Protein AF-A0A258A6Q6-F1 (afdb_monomer)

Solvent-accessible surface area (backbone atoms only — not comparable to full-atom values): 11319 Å² total; per-residue (Å²): 136,59,65,41,54,78,59,61,61,69,59,86,83,67,76,53,90,90,49,97,60,50,58,84,43,64,41,76,91,47,47,61,35,56,61,70,75,53,95,36,61,61,7,26,41,87,73,10,24,36,41,50,38,39,50,55,54,51,46,53,46,54,51,40,40,50,50,54,17,48,54,50,11,46,54,52,5,44,55,50,7,47,55,38,30,72,32,82,49,89,70,12,53,57,51,49,51,51,51,52,57,57,66,68,45,61,64,67,57,57,52,52,60,53,51,75,76,46,73,95,44,75,54,46,52,26,52,50,50,18,73,61,48,15,57,59,43,12,54,52,42,18,53,49,47,44,51,52,65,70,38,69,66,46,61,57,37,58,76,67,74,56,66,72,69,62,55,54,66,70,59,48,65,74,54,67,66,55,64,68,63,64,74,76,70,83,82,81,82,82,87,92,78,89,81,91,135

Nearest PDB structures (foldseek):
  8j5q-assembly1_C  TM=8.145E-01  e=2.250E-08  Mycobacterium tuberculosis H37Rv
  8xfc-assembly1_C  TM=7.470E-01  e=8.002E-07  Mycobacterium tuberculosis H37Rv
  3puy-assembly1_F  TM=5.550E-01  e=1.410E-01  Escherichia coli K-12
  7p1i-assembly1_B  TM=3.072E-01  e=8.041E+00  Bison bison

Mean predicted aligned error: 14.66 Å

Secondary structure (DSSP, 8-state):
--HHHHTT---SS---TT-SS-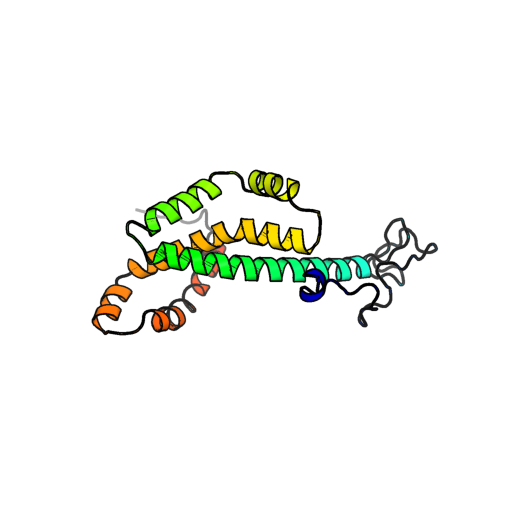TT-B-GGGTTPPTTSSSSTT-B-TT-BBHHHHHHHHHHHHHHHHHHHHHHHHHHHHHHHHHHHH--STTHHHHHHHHHHHHHS-HHHHHHHHHTTS---HHHHHHHHHHHHHHHHHHHHHHHHHHHHHSHHHHHHHHTT--HHHHHHHHSTTTTTTTTTTTSSSS----------

Foldseek 3Di:
DDVCVVLVVPPDDDPPPPDPDAQPDFDPPQAQPPACPDPQNRGAHNRRGRPVNNCVSVVSLVVSLVVLLVVLLLVLLLVLLVVLLPDPDPVNVVSLVVLVVLVVPDLVVVLVVQPVVDDDDSVSVSVSSSVSNSSVSSPVSSVVSNVVVPPCVVVVVVVVVDDPVVCCVPPPVVVVVVVVVVVVPPPDDPDDDDDDD

Structure (mmCIF, N/CA/C/O backbone):
data_AF-A0A258A6Q6-F1
#
_entry.id   AF-A0A258A6Q6-F1
#
loop_
_atom_site.group_PDB
_atom_site.id
_atom_site.type_symbol
_atom_site.label_atom_id
_atom_site.label_alt_id
_atom_site.label_comp_id
_atom_site.label_asym_id
_atom_site.label_entity_id
_atom_site.label_seq_id
_atom_site.pdbx_PDB_ins_code
_atom_site.Cartn_x
_atom_site.Cartn_y
_atom_site.Cartn_z
_atom_site.occupancy
_atom_site.B_iso_or_equiv
_atom_site.auth_seq_id
_atom_site.auth_comp_id
_atom_site.auth_asym_id
_atom_site.auth_atom_id
_atom_site.pdbx_PDB_model_num
ATOM 1 N N . MET A 1 1 ? -7.336 -17.669 -13.372 1.00 43.84 1 MET A N 1
ATOM 2 C CA . MET A 1 1 ? -7.399 -16.219 -13.652 1.00 43.84 1 MET A CA 1
ATOM 3 C C . MET A 1 1 ? -6.458 -15.542 -12.676 1.00 43.84 1 MET A C 1
ATOM 5 O O . MET A 1 1 ? -6.748 -15.509 -11.486 1.00 43.84 1 MET A O 1
ATOM 9 N N . HIS A 1 2 ? -5.254 -15.197 -13.131 1.00 49.09 2 HIS A N 1
ATOM 10 C CA . HIS A 1 2 ? -4.168 -14.790 -12.237 1.00 49.09 2 HIS A CA 1
ATOM 11 C C . HIS A 1 2 ? -4.414 -13.360 -11.738 1.00 49.09 2 HIS A C 1
ATOM 13 O O . HIS A 1 2 ? -4.743 -12.483 -12.529 1.00 49.09 2 HIS A O 1
ATOM 19 N N . LEU A 1 3 ? -4.200 -13.095 -10.445 1.00 48.88 3 LEU A N 1
ATOM 20 C CA . LEU A 1 3 ? -4.304 -11.756 -9.839 1.00 48.88 3 LEU A CA 1
ATOM 21 C C . LEU A 1 3 ? -3.520 -10.671 -10.619 1.00 48.88 3 LEU A C 1
ATOM 23 O O . LEU A 1 3 ? -3.881 -9.500 -10.587 1.00 48.88 3 LEU A O 1
ATOM 27 N N . SER A 1 4 ? -2.475 -11.056 -11.362 1.00 53.84 4 SER A N 1
ATOM 28 C CA . SER A 1 4 ? -1.713 -10.174 -12.257 1.00 53.84 4 SER A CA 1
ATOM 29 C C . SER A 1 4 ? -2.508 -9.649 -13.463 1.00 53.84 4 SER A C 1
ATOM 31 O O . SER A 1 4 ? -2.196 -8.570 -13.965 1.00 53.84 4 SER A O 1
ATOM 33 N N . GLU A 1 5 ? -3.538 -10.364 -13.923 1.00 54.31 5 GLU A N 1
ATOM 34 C CA . GLU A 1 5 ? -4.476 -9.888 -14.950 1.00 54.31 5 GLU A CA 1
ATOM 35 C C . GLU A 1 5 ? -5.454 -8.859 -14.371 1.00 54.31 5 GLU A C 1
ATOM 37 O O . GLU A 1 5 ? -5.718 -7.847 -15.014 1.00 54.31 5 GLU A O 1
ATOM 42 N N . ILE A 1 6 ? -5.918 -9.064 -13.130 1.00 52.81 6 ILE A N 1
ATOM 43 C CA . ILE A 1 6 ? -6.842 -8.154 -12.425 1.00 52.81 6 ILE A CA 1
ATOM 44 C C . ILE A 1 6 ? -6.168 -6.809 -12.113 1.00 52.81 6 ILE A C 1
ATOM 46 O O . ILE A 1 6 ? -6.786 -5.761 -12.265 1.00 52.81 6 ILE A O 1
ATOM 50 N N . ILE A 1 7 ? -4.879 -6.818 -11.752 1.00 55.16 7 ILE A N 1
ATOM 51 C CA . ILE A 1 7 ? -4.093 -5.590 -11.510 1.00 55.16 7 ILE A CA 1
ATOM 52 C C . ILE A 1 7 ? -3.731 -4.889 -12.847 1.00 55.16 7 ILE A C 1
ATOM 54 O O . ILE A 1 7 ? -3.122 -3.824 -12.862 1.00 55.16 7 ILE A O 1
ATOM 58 N N . GLY A 1 8 ? -4.096 -5.453 -14.008 1.00 54.06 8 GLY A N 1
ATOM 59 C CA . GLY A 1 8 ? -3.769 -4.882 -15.322 1.00 54.06 8 GLY A CA 1
ATOM 60 C C . GLY A 1 8 ? -2.280 -4.980 -15.689 1.00 54.06 8 GLY A C 1
ATOM 61 O O . GLY A 1 8 ? -1.826 -4.359 -16.651 1.00 54.06 8 GLY A O 1
ATOM 62 N N . VAL A 1 9 ? -1.511 -5.780 -14.942 1.00 55.59 9 VAL A N 1
ATOM 63 C CA . VAL A 1 9 ? -0.065 -5.998 -15.132 1.00 55.59 9 VAL A CA 1
ATOM 64 C C . VAL A 1 9 ? 0.199 -6.941 -16.313 1.00 55.59 9 VAL A C 1
ATOM 66 O O . VAL A 1 9 ? 1.270 -6.913 -16.919 1.00 55.59 9 VAL A O 1
ATOM 69 N N . GLY A 1 10 ? -0.808 -7.719 -16.717 1.00 50.06 10 GLY A N 1
ATOM 70 C CA . GLY A 1 10 ? -0.816 -8.563 -17.912 1.00 50.06 10 GLY A CA 1
ATOM 71 C C . GLY A 1 10 ? -0.909 -7.792 -19.236 1.00 50.06 10 GLY A C 1
ATOM 72 O O . GLY A 1 10 ? -1.761 -8.088 -20.062 1.00 50.06 10 GLY A O 1
ATOM 73 N N . CYS A 1 11 ? -0.044 -6.809 -19.482 1.00 48.97 11 CYS A N 1
ATOM 74 C CA . CYS A 1 11 ? 0.123 -6.209 -20.811 1.00 48.97 11 CYS A CA 1
ATOM 75 C C . CYS A 1 11 ? 1.518 -6.519 -21.352 1.00 48.97 11 CYS A C 1
ATOM 77 O O . CYS A 1 11 ? 2.357 -5.638 -21.534 1.00 48.97 11 CYS A O 1
ATOM 79 N N . ARG A 1 12 ? 1.755 -7.803 -21.629 1.00 49.75 12 ARG A N 1
ATOM 80 C CA . ARG A 1 12 ? 2.911 -8.267 -22.398 1.00 49.75 12 ARG A CA 1
ATOM 81 C C . ARG A 1 12 ? 2.780 -7.705 -23.825 1.00 49.75 12 ARG A C 1
ATOM 83 O O . ARG A 1 12 ? 1.928 -8.143 -24.588 1.00 49.75 12 ARG A O 1
ATOM 90 N N . GLY A 1 13 ? 3.567 -6.683 -24.162 1.00 52.25 13 GLY A N 1
ATOM 91 C CA . GLY A 1 13 ? 3.796 -6.251 -25.550 1.00 52.25 13 GLY A CA 1
ATOM 92 C C . GLY A 1 13 ? 2.772 -5.313 -26.206 1.00 52.25 13 GLY A C 1
ATOM 93 O O . GLY A 1 13 ? 2.913 -5.015 -27.391 1.00 52.25 13 GLY A O 1
ATOM 94 N N . ARG A 1 14 ? 1.759 -4.797 -25.497 1.00 50.88 14 ARG A N 1
ATOM 95 C CA . ARG A 1 14 ? 0.815 -3.851 -26.118 1.00 50.88 14 ARG A CA 1
ATOM 96 C C . ARG A 1 14 ? 1.455 -2.459 -26.164 1.00 50.88 14 ARG A C 1
ATOM 98 O O . ARG A 1 14 ? 1.540 -1.810 -25.124 1.00 50.88 14 ARG A O 1
ATOM 105 N N . ARG A 1 15 ? 1.915 -2.029 -27.353 1.00 50.59 15 ARG A N 1
ATOM 106 C CA . ARG A 1 15 ? 2.403 -0.661 -27.627 1.00 50.59 15 ARG A CA 1
ATOM 107 C C . ARG A 1 15 ? 1.484 0.342 -26.931 1.00 50.59 15 ARG A C 1
ATOM 109 O O . ARG A 1 15 ? 0.324 0.495 -27.319 1.00 50.59 15 ARG A O 1
ATOM 116 N N . THR A 1 16 ? 1.973 0.998 -25.886 1.00 57.75 16 THR A N 1
ATOM 117 C CA . THR A 1 16 ? 1.276 2.133 -25.291 1.00 57.75 16 THR A CA 1
ATOM 118 C C . THR A 1 16 ? 1.235 3.195 -26.377 1.00 57.75 16 THR A C 1
ATOM 120 O O . THR A 1 16 ? 2.281 3.657 -26.810 1.00 57.75 16 THR A O 1
ATOM 123 N N . ARG A 1 17 ? 0.042 3.556 -26.859 1.00 58.78 17 ARG A N 1
ATOM 124 C CA . ARG A 1 17 ? -0.139 4.471 -28.005 1.00 58.78 17 ARG A CA 1
ATOM 125 C C . ARG A 1 17 ? 0.519 5.850 -27.802 1.00 58.78 17 ARG A C 1
ATOM 127 O O . ARG A 1 17 ? 0.676 6.582 -28.766 1.00 58.78 17 ARG A O 1
ATOM 134 N N . LEU A 1 18 ? 0.893 6.172 -26.559 1.00 65.25 18 LEU A N 1
ATOM 135 C CA . LEU A 1 18 ? 1.632 7.372 -26.162 1.00 65.25 18 LEU A CA 1
ATOM 136 C C . LEU A 1 18 ? 3.146 7.314 -26.422 1.00 65.25 18 LEU A C 1
ATOM 138 O O . LEU A 1 18 ? 3.781 8.362 -26.406 1.00 65.25 18 LEU A O 1
ATOM 142 N N . LEU A 1 19 ? 3.738 6.133 -26.616 1.00 66.75 19 LEU A N 1
ATOM 143 C CA . LEU A 1 19 ? 5.186 5.973 -26.733 1.00 66.75 19 LEU A CA 1
ATOM 144 C C . LEU A 1 19 ? 5.594 5.543 -28.149 1.00 66.75 19 LEU A C 1
ATOM 146 O O . LEU A 1 19 ? 5.028 4.577 -28.670 1.00 66.75 19 LEU A O 1
ATOM 150 N N . PRO A 1 20 ? 6.600 6.202 -28.756 1.00 67.81 20 PRO A N 1
ATOM 151 C CA . PRO A 1 20 ? 7.136 5.797 -30.054 1.00 67.81 20 PRO A CA 1
ATOM 152 C C . PRO A 1 20 ? 7.904 4.464 -29.988 1.00 67.81 20 PRO A C 1
ATOM 154 O O . PRO A 1 20 ? 7.874 3.700 -30.953 1.00 67.81 20 PRO A O 1
ATOM 157 N N . TYR A 1 21 ? 8.525 4.145 -28.845 1.00 73.38 21 TYR A N 1
ATOM 158 C CA . TYR A 1 21 ? 9.344 2.944 -28.640 1.00 73.38 21 TYR A CA 1
ATOM 159 C C . TYR A 1 21 ? 8.753 2.011 -27.571 1.00 73.38 21 TYR A C 1
ATOM 161 O O . TYR A 1 21 ? 8.102 2.449 -26.623 1.00 73.38 21 TYR A O 1
ATOM 169 N N . SER A 1 22 ? 8.967 0.699 -27.718 1.00 72.44 22 SER A N 1
ATOM 170 C CA . SER A 1 22 ? 8.611 -0.294 -26.692 1.00 72.44 22 SER A CA 1
ATOM 171 C C . SER A 1 22 ? 9.741 -0.480 -25.675 1.00 72.44 22 SER A C 1
ATOM 173 O O . SER A 1 22 ? 10.902 -0.403 -26.054 1.00 72.44 22 SER A O 1
ATOM 175 N N . ASP A 1 23 ? 9.417 -0.834 -24.425 1.00 71.31 23 ASP A N 1
ATOM 176 C CA . ASP A 1 23 ? 10.391 -1.105 -23.338 1.00 71.31 23 ASP A CA 1
ATOM 177 C C . ASP A 1 23 ? 11.480 -2.138 -23.710 1.00 71.31 23 ASP A C 1
ATOM 179 O O . ASP A 1 23 ? 12.608 -2.072 -23.226 1.00 71.31 23 ASP A O 1
ATOM 183 N N . THR A 1 24 ? 11.167 -3.072 -24.611 1.00 78.06 24 THR A N 1
ATOM 184 C CA . THR A 1 24 ? 12.100 -4.105 -25.086 1.00 78.06 24 THR A CA 1
ATOM 185 C C . THR A 1 24 ? 12.787 -3.762 -26.407 1.00 78.06 24 THR A C 1
ATOM 187 O O . THR A 1 24 ? 13.539 -4.588 -26.920 1.00 78.06 24 THR A O 1
ATOM 190 N N . PHE A 1 25 ? 12.507 -2.597 -27.000 1.00 79.00 25 PHE A N 1
ATOM 191 C CA . PHE A 1 25 ? 13.175 -2.181 -28.231 1.00 79.00 25 PHE A CA 1
ATOM 192 C C . PHE A 1 25 ? 14.621 -1.804 -27.915 1.00 79.00 25 PHE A C 1
ATOM 194 O O . PHE A 1 25 ? 14.875 -1.032 -26.991 1.00 79.00 25 PHE A O 1
ATOM 201 N N . ILE A 1 26 ? 15.550 -2.382 -28.670 1.00 83.06 26 ILE A N 1
ATOM 202 C CA . ILE A 1 26 ? 16.987 -2.173 -28.522 1.00 83.06 26 ILE A CA 1
ATOM 203 C C . ILE A 1 26 ? 17.487 -1.494 -29.794 1.00 83.06 26 ILE A C 1
ATOM 205 O O . ILE A 1 26 ? 17.425 -2.092 -30.869 1.00 83.06 26 ILE A O 1
ATOM 209 N N . ASP A 1 27 ? 18.002 -0.274 -29.661 1.00 81.00 27 ASP A N 1
ATOM 210 C CA . ASP A 1 27 ? 18.732 0.419 -30.717 1.00 81.00 27 ASP A CA 1
ATOM 211 C C . ASP A 1 27 ? 20.235 0.402 -30.413 1.00 81.00 27 ASP A C 1
ATOM 213 O O . ASP A 1 27 ? 20.754 1.164 -29.597 1.00 81.00 27 ASP A O 1
ATOM 217 N N . ILE A 1 28 ? 20.953 -0.497 -31.087 1.00 82.06 28 ILE A N 1
ATOM 218 C CA . ILE A 1 28 ? 22.398 -0.695 -30.901 1.00 82.06 28 ILE A CA 1
ATOM 219 C C . ILE A 1 28 ? 23.187 0.541 -31.360 1.00 82.06 28 ILE A C 1
ATOM 221 O O . ILE A 1 28 ? 24.281 0.800 -30.863 1.00 82.06 28 ILE A O 1
ATOM 225 N N . ARG A 1 29 ? 22.644 1.330 -32.298 1.00 82.06 29 ARG A N 1
ATOM 226 C CA . ARG A 1 29 ? 23.347 2.491 -32.864 1.00 82.06 29 ARG A CA 1
ATOM 227 C C . ARG A 1 29 ? 23.366 3.690 -31.925 1.00 82.06 29 ARG A C 1
ATOM 229 O O . ARG A 1 29 ? 24.174 4.588 -32.130 1.00 82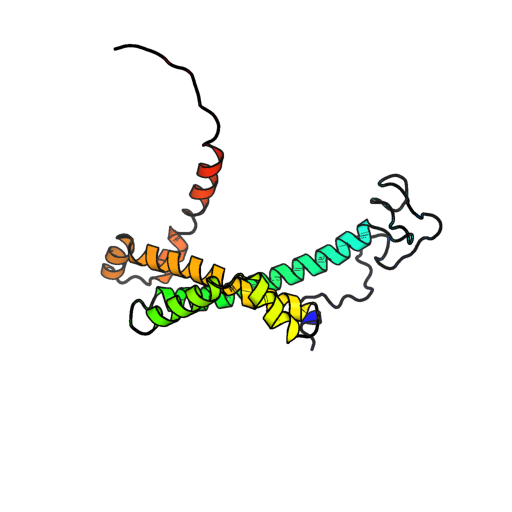.06 29 ARG A O 1
ATOM 236 N N . GLN A 1 30 ? 22.487 3.710 -30.926 1.00 78.00 30 GLN A N 1
ATOM 237 C CA . GLN A 1 30 ? 22.310 4.840 -30.015 1.00 78.00 30 GLN A CA 1
ATOM 238 C C . GLN A 1 30 ? 22.613 4.482 -28.562 1.00 78.00 30 GLN A C 1
ATOM 240 O O . GLN A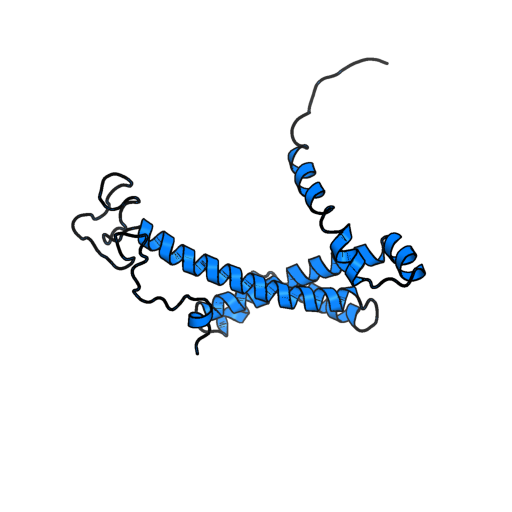 1 30 ? 22.043 5.062 -27.651 1.00 78.00 30 GLN A O 1
ATOM 245 N N . HIS A 1 31 ? 23.525 3.542 -28.332 1.00 82.62 31 HIS A N 1
ATOM 246 C CA . HIS A 1 31 ? 24.030 3.215 -27.001 1.00 82.62 31 HIS A CA 1
ATOM 247 C C . HIS A 1 31 ? 24.602 4.453 -26.278 1.00 82.62 31 HIS A C 1
ATOM 249 O O . HIS A 1 31 ? 25.340 5.238 -26.870 1.00 82.62 31 HIS A O 1
ATOM 255 N N . PHE A 1 32 ? 24.260 4.608 -24.992 1.00 82.56 32 PHE A N 1
ATOM 256 C CA . PHE A 1 32 ? 24.592 5.781 -24.165 1.00 82.56 32 PHE A CA 1
ATOM 257 C C . PHE A 1 32 ? 24.184 7.134 -24.772 1.00 82.56 32 PHE A C 1
ATOM 259 O O . PHE A 1 32 ? 24.863 8.142 -24.568 1.00 82.56 32 PHE A O 1
ATOM 266 N N . ALA A 1 33 ? 23.057 7.192 -25.486 1.00 83.19 33 ALA A N 1
ATOM 267 C CA . ALA A 1 33 ? 22.527 8.470 -25.940 1.00 83.19 33 ALA A CA 1
ATOM 268 C C . ALA A 1 33 ? 22.201 9.382 -24.735 1.00 83.19 33 ALA A C 1
ATOM 270 O O . ALA A 1 33 ? 21.464 8.953 -23.835 1.00 83.19 33 ALA A O 1
ATOM 271 N N . PRO A 1 34 ? 22.717 10.628 -24.701 1.00 83.31 34 PRO A N 1
ATOM 272 C CA . PRO A 1 34 ? 22.383 11.583 -23.655 1.00 83.31 34 PRO A CA 1
ATOM 273 C C . PRO A 1 34 ? 20.916 12.033 -23.771 1.00 83.31 34 PRO A C 1
ATOM 275 O O . PRO A 1 34 ? 20.328 11.976 -24.858 1.00 83.31 34 PRO A O 1
ATOM 278 N N . PRO A 1 35 ? 20.303 12.491 -22.665 1.00 85.00 35 PRO A N 1
ATOM 279 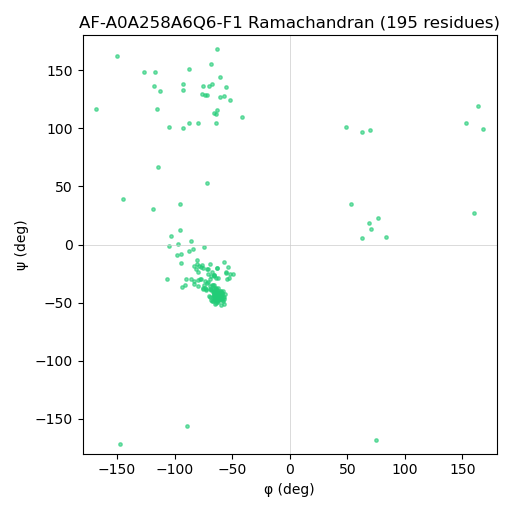C CA . PRO A 1 35 ? 18.921 12.955 -22.680 1.00 85.00 35 PRO A CA 1
ATOM 280 C C . PRO A 1 35 ? 18.757 14.149 -23.635 1.00 85.00 35 PRO A C 1
ATOM 282 O O . PRO A 1 35 ? 19.647 14.988 -23.755 1.00 85.00 35 PRO A O 1
ATOM 285 N N . PHE A 1 36 ? 17.606 14.220 -24.307 1.00 81.69 36 PHE A N 1
ATOM 286 C CA . PHE A 1 36 ? 17.203 15.282 -25.245 1.00 81.69 36 PHE A CA 1
ATOM 287 C C . PHE A 1 36 ? 18.048 15.460 -26.521 1.00 81.69 36 PHE A C 1
ATOM 289 O O . PHE A 1 36 ? 17.785 16.383 -27.288 1.00 81.69 36 PHE A O 1
ATOM 296 N N . ALA A 1 37 ? 19.022 14.588 -26.793 1.00 74.88 37 ALA A N 1
ATOM 297 C CA . ALA A 1 37 ? 19.904 14.716 -27.960 1.00 74.88 37 ALA A CA 1
ATOM 298 C C . ALA A 1 37 ? 19.490 13.859 -29.172 1.00 74.88 37 ALA A C 1
ATOM 300 O O . ALA A 1 37 ? 20.063 14.001 -30.251 1.00 74.88 37 ALA A O 1
ATOM 301 N N . GLY A 1 38 ? 18.517 12.958 -29.013 1.00 76.94 38 GLY A N 1
ATOM 302 C CA . GLY A 1 38 ? 18.147 11.977 -30.033 1.00 76.94 38 GLY A CA 1
ATOM 303 C C . GLY A 1 38 ? 16.658 11.619 -30.034 1.00 76.94 38 GLY A C 1
ATOM 304 O O . GLY A 1 38 ? 15.867 12.239 -29.322 1.00 76.94 38 GLY A O 1
ATOM 305 N N . PRO A 1 39 ? 16.252 10.604 -30.818 1.00 79.12 39 PRO A N 1
ATOM 306 C CA . PRO A 1 39 ? 14.870 10.121 -30.850 1.00 79.12 39 PRO A CA 1
ATOM 307 C C . PRO A 1 39 ? 14.396 9.539 -29.506 1.00 79.12 39 PRO A C 1
ATOM 309 O O . PRO A 1 39 ? 13.193 9.467 -29.250 1.00 79.12 39 PRO A O 1
ATOM 312 N N . HIS A 1 40 ? 15.333 9.158 -28.635 1.00 82.75 40 HIS A N 1
ATOM 313 C CA . HIS A 1 40 ? 15.086 8.758 -27.254 1.00 82.75 40 HIS A CA 1
ATOM 314 C C . HIS A 1 40 ? 15.102 9.984 -26.330 1.00 82.75 40 HIS A C 1
ATOM 316 O O . HIS A 1 40 ? 16.164 10.508 -25.998 1.00 82.75 40 HIS A O 1
ATOM 322 N N . ILE A 1 41 ? 13.922 10.440 -25.890 1.00 82.44 41 ILE A N 1
ATOM 323 C CA . ILE A 1 41 ? 13.755 11.693 -25.122 1.00 82.44 41 ILE A CA 1
ATOM 324 C C . ILE A 1 41 ? 14.596 11.695 -23.837 1.00 82.44 41 ILE A C 1
ATOM 326 O O . ILE A 1 41 ? 15.293 12.666 -23.555 1.00 82.44 41 ILE A O 1
ATOM 330 N N . LEU A 1 42 ? 14.550 10.604 -23.066 1.00 84.44 42 LEU A N 1
ATOM 331 C CA . LEU A 1 42 ? 15.330 10.449 -21.830 1.00 84.44 42 LEU A CA 1
ATOM 332 C C . LEU A 1 42 ? 16.653 9.697 -22.044 1.00 84.44 42 LEU A C 1
ATOM 334 O O . LEU A 1 42 ? 17.291 9.305 -21.071 1.00 84.44 42 LEU A O 1
ATOM 338 N N . GLY A 1 43 ? 17.068 9.503 -23.297 1.00 86.44 43 GLY A N 1
ATOM 339 C CA . GLY A 1 43 ? 18.256 8.729 -23.638 1.00 86.44 43 GLY A CA 1
ATOM 340 C C . GLY A 1 43 ? 18.062 7.217 -23.507 1.00 86.44 43 GLY A C 1
ATOM 341 O O . GLY A 1 43 ? 16.944 6.705 -23.364 1.00 86.44 43 GLY A O 1
ATOM 342 N N . THR A 1 44 ? 19.178 6.493 -23.569 1.00 88.06 44 THR A N 1
ATOM 343 C CA . THR A 1 44 ? 19.195 5.024 -23.607 1.00 88.06 44 THR A CA 1
ATOM 344 C C . THR A 1 44 ? 20.081 4.404 -22.531 1.00 88.06 44 THR A C 1
ATOM 346 O O . THR A 1 44 ? 21.144 4.929 -22.211 1.00 88.06 44 THR A O 1
ATOM 349 N N . ASP A 1 45 ? 19.688 3.222 -22.060 1.00 86.44 45 ASP A N 1
ATOM 350 C CA . ASP A 1 45 ? 20.486 2.330 -21.199 1.00 86.44 45 ASP A CA 1
ATOM 351 C C . ASP A 1 45 ? 21.773 1.841 -21.928 1.00 86.44 45 ASP A C 1
ATOM 353 O O . ASP A 1 45 ? 21.835 1.948 -23.158 1.00 86.44 45 ASP A O 1
ATOM 357 N N . PRO A 1 46 ? 22.775 1.214 -21.264 1.00 84.19 46 PRO A N 1
ATOM 358 C CA . PRO A 1 46 ? 23.975 0.674 -21.924 1.00 84.19 46 PRO A CA 1
ATOM 359 C C . PRO A 1 46 ? 23.670 -0.323 -23.049 1.00 84.19 46 PRO A C 1
ATOM 361 O O . PRO A 1 46 ? 24.467 -0.507 -23.964 1.00 84.19 46 PRO A O 1
ATOM 364 N N . LEU A 1 47 ? 22.502 -0.962 -22.978 1.00 83.69 47 LEU A N 1
ATOM 365 C CA . LEU A 1 47 ? 21.984 -1.902 -23.967 1.00 83.69 47 LEU A CA 1
ATOM 366 C C . LEU A 1 47 ? 21.229 -1.224 -25.125 1.00 83.69 47 LEU A C 1
ATOM 368 O O . LEU A 1 47 ? 20.673 -1.936 -25.949 1.00 83.69 47 LEU A O 1
ATOM 372 N N . GLY A 1 48 ? 21.151 0.111 -25.186 1.00 82.50 48 GLY A N 1
ATOM 373 C CA . GLY A 1 48 ? 20.436 0.838 -26.246 1.00 82.50 48 GLY A CA 1
ATOM 374 C C . GLY A 1 48 ? 18.908 0.829 -26.099 1.00 82.50 48 GLY A C 1
ATOM 375 O O . GLY A 1 48 ? 18.187 0.955 -27.083 1.00 82.50 48 GLY A O 1
ATOM 376 N N . ARG A 1 49 ? 18.387 0.621 -24.883 1.00 86.50 49 ARG A N 1
ATOM 377 C CA . ARG A 1 49 ? 16.936 0.599 -24.603 1.00 86.50 49 ARG A CA 1
ATOM 378 C C . ARG A 1 49 ? 16.440 1.977 -24.185 1.00 86.50 49 ARG A C 1
ATOM 380 O O . ARG A 1 49 ? 17.085 2.611 -23.354 1.00 86.50 49 ARG A O 1
ATOM 387 N N . ASP A 1 50 ? 15.278 2.386 -24.693 1.00 87.69 50 ASP A N 1
ATOM 388 C CA . ASP A 1 50 ? 14.657 3.687 -24.399 1.00 87.69 50 ASP A CA 1
ATOM 389 C C . ASP A 1 50 ? 14.274 3.827 -22.919 1.00 87.69 50 ASP A C 1
ATOM 391 O O . ASP A 1 50 ? 13.353 3.155 -22.450 1.00 87.69 50 ASP A O 1
ATOM 395 N N . ILE A 1 51 ? 14.942 4.720 -22.181 1.00 88.00 51 ILE A N 1
ATOM 396 C CA . ILE A 1 51 ? 14.735 4.891 -20.731 1.00 88.00 51 ILE A CA 1
ATOM 397 C C . ILE A 1 51 ? 13.311 5.378 -20.425 1.00 88.00 51 ILE A C 1
ATOM 399 O O . ILE A 1 51 ? 12.697 4.921 -19.458 1.00 88.00 51 ILE A O 1
ATOM 403 N N . LEU A 1 52 ? 12.756 6.260 -21.265 1.00 86.88 52 LEU A N 1
ATOM 404 C CA . LEU A 1 52 ? 11.405 6.797 -21.084 1.00 86.88 52 LEU A CA 1
ATOM 405 C C . LEU A 1 52 ? 10.344 5.695 -21.158 1.00 86.88 52 LEU A C 1
ATOM 407 O O . LEU A 1 52 ? 9.482 5.613 -20.277 1.00 86.88 52 LEU A O 1
ATOM 411 N N . ALA A 1 53 ? 10.417 4.827 -22.169 1.00 84.69 53 ALA A N 1
ATOM 412 C CA . ALA A 1 53 ? 9.508 3.698 -22.293 1.00 84.69 53 ALA A CA 1
ATOM 413 C C . ALA A 1 53 ? 9.583 2.758 -21.081 1.00 84.69 53 ALA A C 1
ATOM 415 O O . ALA A 1 53 ? 8.532 2.342 -20.582 1.00 84.69 53 ALA A O 1
ATOM 416 N N . ARG A 1 54 ? 10.789 2.471 -20.558 1.00 84.69 54 ARG A N 1
ATOM 417 C CA . ARG A 1 54 ? 10.938 1.615 -19.364 1.00 84.69 54 ARG A CA 1
ATOM 418 C C . ARG A 1 54 ? 10.348 2.267 -18.122 1.00 84.69 54 ARG A C 1
ATOM 420 O O . ARG A 1 54 ? 9.632 1.607 -17.373 1.00 84.69 54 ARG A O 1
ATOM 427 N N . LEU A 1 55 ? 10.605 3.561 -17.916 1.00 87.25 55 LEU A N 1
ATOM 428 C CA . LEU A 1 55 ? 10.087 4.312 -16.770 1.00 87.25 55 LEU A CA 1
ATOM 429 C C . LEU A 1 55 ? 8.561 4.348 -16.759 1.00 87.25 55 LEU A C 1
ATOM 431 O O . LEU A 1 55 ? 7.953 4.071 -15.729 1.00 87.25 55 LEU A O 1
ATOM 435 N N . LEU A 1 56 ? 7.926 4.639 -17.894 1.00 85.69 56 LEU A N 1
ATOM 436 C CA . LEU A 1 56 ? 6.465 4.681 -17.977 1.00 85.69 56 LEU A CA 1
ATOM 437 C C . LEU A 1 56 ? 5.839 3.290 -17.823 1.00 85.69 56 LEU A C 1
ATOM 439 O O . LEU A 1 56 ? 4.801 3.147 -17.170 1.00 85.69 56 LEU A O 1
ATOM 443 N N . MET A 1 57 ? 6.470 2.254 -18.384 1.00 81.75 57 MET A N 1
ATOM 444 C CA . MET A 1 57 ? 5.988 0.880 -18.251 1.00 81.75 57 MET A CA 1
ATOM 445 C C . MET A 1 57 ? 6.119 0.371 -16.809 1.00 81.75 57 MET A C 1
ATOM 447 O O . MET A 1 57 ? 5.150 -0.152 -16.256 1.00 81.75 57 MET A O 1
ATOM 451 N N . ALA A 1 58 ? 7.280 0.571 -16.182 1.00 83.44 58 ALA A N 1
ATOM 452 C CA . ALA A 1 58 ? 7.520 0.218 -14.786 1.00 83.44 58 ALA A CA 1
ATOM 453 C C . ALA A 1 58 ? 6.640 1.045 -13.840 1.00 83.44 58 ALA A C 1
ATOM 455 O O . ALA A 1 58 ? 6.013 0.489 -12.943 1.00 83.44 58 ALA A O 1
ATOM 456 N N . GLY A 1 59 ? 6.516 2.351 -14.089 1.00 86.94 59 GLY A N 1
ATOM 457 C CA . GLY A 1 59 ? 5.675 3.263 -13.320 1.00 86.94 59 GLY A CA 1
ATOM 458 C C . GLY A 1 59 ? 4.218 2.814 -13.291 1.00 86.94 59 GLY A C 1
ATOM 459 O O . GLY A 1 59 ? 3.626 2.747 -12.220 1.00 86.94 59 GLY A O 1
ATOM 460 N N . ARG A 1 60 ? 3.650 2.402 -14.432 1.00 84.00 60 ARG A N 1
ATOM 461 C CA . ARG A 1 60 ? 2.280 1.867 -14.483 1.00 84.00 60 ARG A CA 1
ATOM 462 C C . ARG A 1 60 ? 2.105 0.622 -13.606 1.00 84.00 60 ARG A C 1
ATOM 464 O O . ARG A 1 60 ? 1.090 0.503 -12.920 1.00 84.00 60 ARG A O 1
ATOM 471 N N . ILE A 1 61 ? 3.075 -0.293 -13.620 1.00 83.19 61 ILE A N 1
ATOM 472 C CA . ILE A 1 61 ? 3.038 -1.518 -12.805 1.00 83.19 61 ILE A CA 1
ATOM 473 C C . ILE A 1 61 ? 3.156 -1.168 -11.317 1.00 83.19 61 ILE A C 1
ATOM 475 O O . ILE A 1 61 ? 2.327 -1.607 -10.528 1.00 83.19 61 ILE A O 1
ATOM 479 N N . SER A 1 62 ? 4.126 -0.336 -10.933 1.00 87.19 62 SER A N 1
ATOM 480 C CA . SER A 1 62 ? 4.329 0.064 -9.535 1.00 87.19 62 SER A CA 1
ATOM 481 C C . SER A 1 62 ? 3.143 0.851 -8.974 1.00 87.19 62 SER A C 1
ATOM 483 O O . SER A 1 62 ? 2.722 0.602 -7.847 1.00 87.19 62 SER A O 1
ATOM 485 N N . LEU A 1 63 ? 2.563 1.763 -9.765 1.00 87.19 63 LEU A N 1
ATOM 486 C CA . LEU A 1 63 ? 1.432 2.588 -9.338 1.00 87.19 63 LEU A CA 1
ATOM 487 C C . LEU A 1 63 ? 0.158 1.750 -9.166 1.00 87.19 63 LEU A C 1
ATOM 489 O O . LEU A 1 63 ? -0.528 1.878 -8.157 1.00 87.19 63 LEU A O 1
ATOM 493 N N . SER A 1 64 ? -0.141 0.864 -10.124 1.00 84.69 64 SER A N 1
ATOM 494 C CA . SER A 1 64 ? -1.304 -0.034 -10.040 1.00 84.69 64 SER A CA 1
ATOM 495 C C . SER A 1 64 ? -1.176 -1.038 -8.894 1.00 84.69 64 SER A C 1
ATOM 497 O O . SER A 1 64 ? -2.129 -1.220 -8.137 1.00 84.69 64 SER A O 1
ATOM 499 N N . ALA A 1 65 ? 0.005 -1.638 -8.716 1.00 87.19 65 ALA A N 1
ATOM 500 C CA . ALA A 1 65 ? 0.286 -2.553 -7.616 1.00 87.19 65 ALA A CA 1
ATOM 501 C C . ALA A 1 65 ? 0.159 -1.856 -6.251 1.00 87.19 65 ALA A C 1
ATOM 503 O O . ALA A 1 65 ? -0.554 -2.352 -5.379 1.00 87.19 65 ALA A O 1
ATOM 504 N N . GLY A 1 66 ? 0.785 -0.687 -6.080 1.00 88.56 66 GLY A N 1
ATOM 505 C CA . GLY A 1 66 ? 0.699 0.097 -4.846 1.00 88.56 66 GLY A CA 1
ATOM 506 C C . GLY A 1 66 ? -0.729 0.547 -4.531 1.00 88.56 66 GLY A C 1
ATOM 507 O O . GLY A 1 66 ? -1.176 0.423 -3.394 1.00 88.56 66 GLY A O 1
ATOM 508 N N . PHE A 1 67 ? -1.482 0.987 -5.544 1.00 89.69 67 PHE A N 1
ATOM 509 C CA . PHE A 1 67 ? -2.886 1.364 -5.381 1.00 89.69 67 PHE A CA 1
ATOM 510 C C . PHE A 1 67 ? -3.750 0.180 -4.925 1.00 89.69 67 PHE A C 1
ATOM 512 O O . PHE A 1 67 ? -4.496 0.300 -3.956 1.00 89.69 67 PHE A O 1
ATOM 519 N N . CYS A 1 68 ? -3.611 -0.985 -5.568 1.00 89.38 68 CYS A N 1
ATOM 520 C CA . CYS A 1 68 ? -4.344 -2.190 -5.172 1.00 89.38 68 CYS A CA 1
ATOM 521 C C . CYS A 1 68 ? -3.978 -2.639 -3.751 1.00 89.38 68 CYS A C 1
ATOM 523 O O . CYS A 1 68 ? -4.865 -2.971 -2.965 1.00 89.38 68 CYS A O 1
ATOM 525 N N . ALA A 1 69 ? -2.685 -2.614 -3.410 1.00 91.25 69 ALA A N 1
ATOM 526 C CA . ALA A 1 69 ? -2.209 -2.950 -2.071 1.00 91.25 69 ALA A CA 1
ATOM 527 C C . ALA A 1 69 ? -2.816 -2.020 -1.014 1.00 91.25 69 ALA A C 1
ATOM 529 O O . ALA A 1 69 ? -3.298 -2.493 0.012 1.00 91.25 69 ALA A O 1
ATOM 530 N N . MET A 1 70 ? -2.855 -0.714 -1.293 1.00 91.06 70 MET A N 1
ATOM 531 C CA . MET A 1 70 ? -3.415 0.288 -0.388 1.00 91.06 70 MET A CA 1
ATOM 532 C C . MET A 1 70 ? -4.917 0.098 -0.176 1.00 91.06 70 MET A C 1
ATOM 534 O O . MET A 1 70 ? -5.376 0.130 0.960 1.00 91.06 70 MET A O 1
ATOM 538 N N . VAL A 1 71 ? -5.687 -0.153 -1.239 1.00 90.88 71 VAL A N 1
ATOM 539 C CA . VAL A 1 71 ? -7.135 -0.403 -1.126 1.00 90.88 71 VAL A CA 1
ATOM 540 C C . VAL A 1 71 ? -7.416 -1.640 -0.270 1.00 90.88 71 VAL A C 1
ATOM 542 O O . VAL A 1 71 ? -8.282 -1.598 0.603 1.00 90.88 71 VAL A O 1
ATOM 545 N N . LEU A 1 72 ? -6.661 -2.724 -0.472 1.00 92.06 72 LEU A N 1
ATOM 546 C CA . LEU A 1 72 ? -6.786 -3.941 0.337 1.00 92.06 72 LEU A CA 1
ATOM 547 C C . LEU A 1 72 ? -6.394 -3.694 1.799 1.00 92.06 72 LEU A C 1
ATOM 549 O O . LEU A 1 72 ? -7.146 -4.056 2.705 1.00 92.06 72 LEU A O 1
ATOM 553 N N . ALA A 1 73 ? -5.257 -3.032 2.030 1.00 92.56 73 ALA A N 1
ATOM 554 C CA . ALA A 1 73 ? -4.791 -2.668 3.366 1.00 92.56 73 ALA A CA 1
ATOM 555 C C . ALA A 1 73 ? -5.804 -1.782 4.098 1.00 92.56 73 ALA A C 1
ATOM 557 O O . ALA A 1 73 ? -6.078 -2.005 5.274 1.00 92.56 73 ALA A O 1
ATOM 558 N N . MET A 1 74 ? -6.390 -0.804 3.401 1.00 87.88 74 MET A N 1
ATOM 559 C CA . MET A 1 74 ? -7.425 0.069 3.947 1.00 87.88 74 MET A CA 1
ATOM 560 C C . MET A 1 74 ? -8.698 -0.701 4.267 1.00 87.88 74 MET A C 1
ATOM 562 O O . MET A 1 74 ? -9.231 -0.526 5.354 1.00 87.88 74 MET A O 1
ATOM 566 N N . GLY A 1 75 ? -9.176 -1.576 3.380 1.00 90.19 75 GLY A N 1
ATOM 567 C CA . GLY A 1 75 ? -10.376 -2.374 3.639 1.00 90.19 75 GLY A CA 1
ATOM 568 C C . GLY A 1 75 ? -10.241 -3.233 4.899 1.00 90.19 75 GLY A C 1
ATOM 569 O O . GLY A 1 75 ? -11.100 -3.184 5.780 1.00 90.19 75 GLY A O 1
ATOM 570 N N . ILE A 1 76 ? -9.127 -3.961 5.018 1.00 92.50 76 ILE A N 1
ATOM 571 C CA . ILE A 1 76 ? -8.833 -4.804 6.187 1.00 92.50 76 ILE A CA 1
ATOM 572 C C . ILE A 1 76 ? -8.609 -3.931 7.428 1.00 92.50 76 ILE A C 1
ATOM 574 O O . ILE A 1 76 ? -9.216 -4.163 8.472 1.00 92.50 76 ILE A O 1
ATOM 578 N N . GLY A 1 77 ? -7.776 -2.896 7.310 1.00 90.88 77 GLY A N 1
ATOM 579 C CA . GLY A 1 77 ? -7.424 -2.006 8.411 1.00 90.88 77 GLY A CA 1
ATOM 580 C C . GLY A 1 77 ? -8.628 -1.255 8.973 1.00 90.88 77 GLY A C 1
ATOM 581 O O . GLY A 1 77 ? -8.798 -1.197 10.184 1.00 90.88 77 GLY A O 1
ATOM 582 N N . ILE A 1 78 ? -9.517 -0.744 8.119 1.00 86.75 78 ILE A N 1
ATOM 583 C CA . ILE A 1 78 ? -10.756 -0.083 8.546 1.00 86.75 78 ILE A CA 1
ATOM 584 C C . ILE A 1 78 ? -11.670 -1.082 9.254 1.00 86.75 78 ILE A C 1
ATOM 586 O O . ILE A 1 78 ? -12.155 -0.774 10.338 1.00 86.75 78 ILE A O 1
ATOM 590 N N . ALA A 1 79 ? -11.882 -2.277 8.695 1.00 88.44 79 ALA A N 1
ATOM 591 C CA . ALA A 1 79 ? -12.742 -3.283 9.318 1.00 88.44 79 ALA A CA 1
ATOM 592 C C . ALA A 1 79 ? -12.243 -3.670 10.722 1.00 88.44 79 ALA A C 1
ATOM 594 O O . ALA A 1 79 ? -13.018 -3.655 11.682 1.00 88.44 79 ALA A O 1
ATOM 595 N N . VAL A 1 80 ? -10.941 -3.945 10.860 1.00 88.50 80 VAL A N 1
ATOM 596 C CA . VAL A 1 80 ? -10.340 -4.305 12.151 1.00 88.50 80 VAL A CA 1
ATOM 597 C C . VAL A 1 80 ? -10.294 -3.109 13.104 1.00 88.50 80 VAL A C 1
ATOM 599 O O . VAL A 1 80 ? -10.663 -3.252 14.266 1.00 88.50 80 VAL A O 1
ATOM 602 N N . GLY A 1 81 ? -9.903 -1.924 12.631 1.00 87.75 81 GLY A N 1
ATOM 603 C CA . GLY A 1 81 ? -9.813 -0.705 13.440 1.00 87.75 81 GLY A CA 1
ATOM 604 C C . GLY A 1 81 ? -11.170 -0.229 13.961 1.00 87.75 81 GLY A C 1
ATOM 605 O O . GLY A 1 81 ? -11.284 0.181 15.114 1.00 87.75 81 GLY A O 1
ATOM 606 N N . VAL A 1 82 ? -12.230 -0.360 13.157 1.00 84.62 82 VAL A N 1
ATOM 607 C CA . VAL A 1 82 ? -13.617 -0.135 13.590 1.00 84.62 82 VAL A CA 1
ATOM 60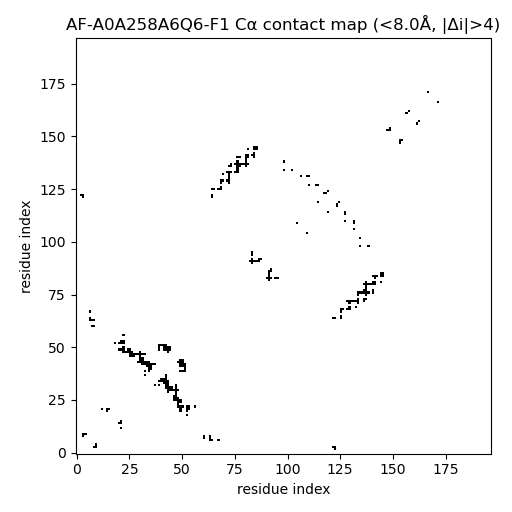8 C C . VAL A 1 82 ? -14.006 -1.176 14.639 1.00 84.62 82 VAL A C 1
ATOM 610 O O . VAL A 1 82 ? -14.428 -0.803 15.731 1.00 84.62 82 VAL A O 1
ATOM 613 N N . ALA A 1 83 ? -13.807 -2.470 14.375 1.00 84.94 83 ALA A N 1
ATOM 614 C CA . ALA A 1 83 ? -14.156 -3.524 15.331 1.00 84.94 83 ALA A CA 1
ATOM 615 C C . ALA A 1 83 ? -13.423 -3.372 16.681 1.00 84.94 83 ALA A C 1
ATOM 617 O O . ALA A 1 83 ? -14.043 -3.523 17.738 1.00 84.94 83 ALA A O 1
ATOM 618 N N . ALA A 1 84 ? -12.134 -3.022 16.652 1.00 84.50 84 ALA A N 1
ATOM 619 C CA . ALA A 1 84 ? -11.313 -2.757 17.830 1.00 84.50 84 ALA A CA 1
ATOM 620 C C . ALA A 1 84 ? -11.680 -1.432 18.518 1.00 84.50 84 ALA A C 1
ATOM 622 O O . ALA A 1 84 ? -11.587 -1.326 19.739 1.00 84.50 84 ALA A O 1
ATOM 623 N N . GLY A 1 85 ? -12.097 -0.412 17.765 1.00 79.69 85 GLY A N 1
ATOM 624 C CA . GLY A 1 85 ? -12.510 0.893 18.283 1.00 79.69 85 GLY A CA 1
ATOM 625 C C . GLY A 1 85 ? -13.871 0.856 18.981 1.00 79.69 85 GLY A C 1
ATOM 626 O O . GLY A 1 85 ? -14.043 1.483 20.025 1.00 79.69 85 GLY A O 1
ATOM 627 N N . PHE A 1 86 ? -14.826 0.086 18.446 1.00 77.62 86 PHE A N 1
ATOM 628 C CA . PHE A 1 86 ? -16.180 -0.033 18.996 1.00 77.62 86 PHE A CA 1
ATOM 629 C C . PHE A 1 86 ? -16.245 -0.899 20.261 1.00 77.62 86 PHE A C 1
ATOM 631 O O . PHE A 1 86 ? -16.985 -0.568 21.191 1.00 77.62 86 PHE A O 1
ATOM 638 N N . HIS A 1 87 ? -15.470 -1.978 20.345 1.00 77.19 87 HIS A N 1
ATOM 639 C CA . HIS A 1 87 ? -15.472 -2.842 21.522 1.00 77.19 87 HIS A CA 1
ATOM 640 C C . HIS A 1 87 ? -14.383 -2.396 22.507 1.00 77.19 87 HIS A C 1
ATOM 642 O O . HIS A 1 87 ? -13.223 -2.731 22.344 1.00 77.19 87 HIS A O 1
ATOM 648 N N . GLU A 1 88 ? -14.725 -1.653 23.563 1.00 68.06 88 GLU A N 1
ATOM 649 C CA . GLU A 1 88 ? -13.767 -1.339 24.650 1.00 68.06 88 GLU A CA 1
ATOM 650 C C . GLU A 1 88 ? -13.681 -2.451 25.713 1.00 68.06 88 GLU A C 1
ATOM 652 O O . GLU A 1 88 ? -12.860 -2.379 26.621 1.00 68.06 88 GLU A O 1
ATOM 657 N N . GLY A 1 89 ? -14.511 -3.492 25.584 1.00 68.19 89 GLY A N 1
ATOM 658 C CA . GLY A 1 89 ? -14.586 -4.616 26.516 1.00 68.19 89 GLY A CA 1
ATOM 659 C C . GLY A 1 89 ? -13.646 -5.784 26.192 1.00 68.19 89 GLY A C 1
ATOM 660 O O . GLY A 1 89 ? -12.643 -5.649 25.489 1.00 68.19 89 GLY A O 1
ATOM 661 N N . VAL A 1 90 ? -14.030 -6.967 26.680 1.00 68.62 90 VAL A N 1
ATOM 662 C CA . VAL A 1 90 ? -13.245 -8.222 26.678 1.00 68.62 90 VAL A CA 1
ATOM 663 C C . VAL A 1 90 ? -12.764 -8.656 25.285 1.00 68.62 90 VAL A C 1
ATOM 665 O O . VAL A 1 90 ? -11.767 -9.357 25.180 1.00 68.62 90 VAL A O 1
ATOM 668 N N . ILE A 1 91 ? -13.431 -8.219 24.213 1.00 72.56 91 ILE A N 1
ATOM 669 C CA . ILE A 1 91 ? -13.096 -8.590 22.828 1.00 72.56 91 ILE A CA 1
ATOM 670 C C . ILE A 1 91 ? -12.107 -7.598 22.193 1.00 72.56 91 ILE A C 1
ATOM 672 O O . ILE A 1 91 ? -11.231 -8.001 21.431 1.00 72.56 91 ILE A O 1
ATOM 676 N N . GLY A 1 92 ? -12.192 -6.303 22.512 1.00 76.62 92 GLY A N 1
ATOM 677 C CA . GLY A 1 92 ? -11.311 -5.309 21.892 1.00 76.62 92 GLY A CA 1
ATOM 678 C C . GLY A 1 92 ? -9.964 -5.149 22.585 1.00 76.62 92 GLY A C 1
ATOM 679 O O . GLY A 1 92 ? -8.972 -4.886 21.912 1.00 76.62 92 GLY A O 1
ATOM 680 N N . ALA A 1 93 ? -9.883 -5.374 23.901 1.00 82.19 93 ALA A N 1
ATOM 681 C CA . ALA A 1 93 ? -8.608 -5.378 24.619 1.00 82.19 93 ALA A CA 1
ATOM 682 C C . ALA A 1 93 ? -7.584 -6.393 24.052 1.00 82.19 93 ALA A C 1
ATOM 684 O O . ALA A 1 93 ? -6.464 -5.974 23.750 1.00 82.19 93 ALA A O 1
ATOM 685 N N . PRO A 1 94 ? -7.919 -7.684 23.844 1.00 87.19 94 PRO A N 1
ATOM 686 C CA . PRO A 1 94 ? -6.982 -8.637 23.251 1.00 87.19 94 PRO A CA 1
ATOM 687 C C . PRO A 1 94 ? -6.664 -8.316 21.787 1.00 87.19 94 PRO A C 1
ATOM 689 O O . PRO A 1 94 ? -5.521 -8.485 21.375 1.00 87.19 94 PRO A O 1
ATOM 692 N N . LEU A 1 95 ? -7.623 -7.797 21.011 1.00 84.88 95 LEU A N 1
ATOM 693 C CA . LEU A 1 95 ? -7.397 -7.434 19.608 1.00 84.88 95 LEU A CA 1
ATOM 694 C C . LEU A 1 95 ?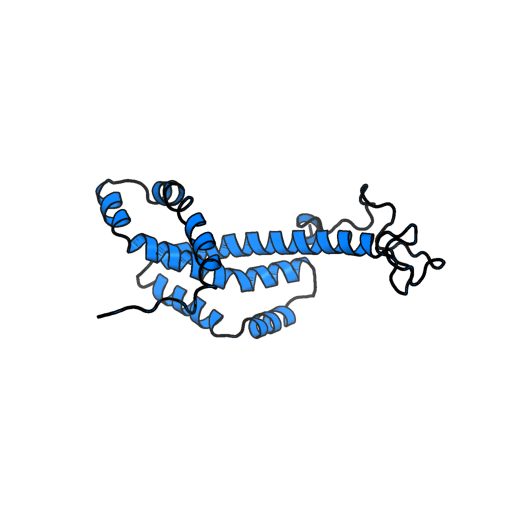 -6.393 -6.278 19.468 1.00 84.88 95 LEU A C 1
ATOM 696 O O . LEU A 1 95 ? -5.460 -6.368 18.674 1.00 84.88 95 LEU A O 1
ATOM 700 N N . ARG A 1 96 ? -6.530 -5.233 20.293 1.00 85.00 96 ARG A N 1
ATOM 701 C CA . ARG A 1 96 ? -5.567 -4.120 20.370 1.00 85.00 96 ARG A CA 1
ATOM 702 C C . ARG A 1 96 ? -4.183 -4.619 20.772 1.00 85.00 96 ARG A C 1
ATOM 704 O O . ARG A 1 96 ? -3.199 -4.295 20.120 1.00 85.00 96 ARG A O 1
ATOM 711 N N . ARG A 1 97 ? -4.117 -5.493 21.784 1.00 88.25 97 ARG A N 1
ATOM 712 C CA . ARG A 1 97 ? -2.858 -6.107 22.235 1.00 88.25 97 ARG A CA 1
ATOM 713 C C . ARG A 1 97 ? -2.197 -6.954 21.156 1.00 88.25 97 ARG A C 1
ATOM 715 O O . ARG A 1 97 ? -0.978 -6.930 21.056 1.00 88.25 97 ARG A O 1
ATOM 722 N N . PHE A 1 98 ? -2.973 -7.675 20.352 1.00 88.62 98 PHE A N 1
ATOM 723 C CA . PHE A 1 98 ? -2.449 -8.446 19.230 1.00 88.62 98 PHE A CA 1
ATOM 724 C C . PHE A 1 98 ? -1.830 -7.537 18.159 1.00 88.62 98 PHE A C 1
ATOM 726 O O . PHE A 1 98 ? -0.700 -7.775 17.737 1.00 88.62 98 PHE A O 1
ATOM 733 N N . VAL A 1 99 ? -2.535 -6.470 17.767 1.00 86.50 99 VAL A N 1
ATOM 734 C CA . VAL A 1 99 ? -2.023 -5.485 16.797 1.00 86.50 99 VAL A CA 1
ATOM 735 C C . VAL A 1 99 ? -0.773 -4.784 17.340 1.00 86.50 99 VAL A C 1
ATOM 737 O O . VAL A 1 99 ? 0.228 -4.699 16.634 1.00 86.50 99 VAL A O 1
ATOM 740 N N . ASP A 1 100 ? -0.779 -4.360 18.606 1.00 88.25 100 ASP A N 1
ATOM 741 C CA . ASP A 1 100 ? 0.377 -3.727 19.253 1.00 88.25 100 ASP A CA 1
ATOM 742 C C . ASP A 1 100 ? 1.578 -4.682 19.368 1.00 88.25 100 ASP A C 1
ATOM 744 O O . ASP A 1 100 ? 2.718 -4.270 19.154 1.00 88.25 100 ASP A O 1
ATOM 748 N N . ALA A 1 101 ? 1.344 -5.966 19.661 1.00 88.88 101 ALA A N 1
ATOM 749 C CA . ALA A 1 101 ? 2.397 -6.979 19.714 1.00 88.88 101 ALA A CA 1
ATOM 750 C C . ALA A 1 101 ? 3.029 -7.220 18.335 1.00 88.88 101 ALA A C 1
ATOM 752 O O . ALA A 1 101 ? 4.250 -7.330 18.231 1.00 88.88 101 ALA A O 1
ATOM 753 N N . MET A 1 102 ? 2.218 -7.253 17.273 1.00 86.25 102 MET A N 1
ATOM 754 C CA . MET A 1 102 ? 2.714 -7.366 15.898 1.00 86.25 102 MET A CA 1
ATOM 755 C C . MET A 1 102 ? 3.514 -6.122 15.481 1.00 86.25 102 MET A C 1
ATOM 757 O O . MET A 1 102 ? 4.582 -6.261 14.893 1.00 86.25 102 MET A O 1
ATOM 761 N N . LEU A 1 103 ? 3.041 -4.919 15.831 1.00 85.88 103 LEU A N 1
ATOM 762 C CA . LEU A 1 103 ? 3.715 -3.647 15.532 1.00 85.88 103 LEU A CA 1
ATOM 763 C C . LEU A 1 103 ? 4.999 -3.422 16.347 1.00 85.88 103 LEU A C 1
ATOM 765 O O . LEU A 1 103 ? 5.843 -2.622 15.949 1.00 85.88 103 LEU A O 1
ATOM 769 N N . CYS A 1 104 ? 5.162 -4.107 17.481 1.00 89.94 104 CYS A N 1
ATOM 770 C CA . CYS A 1 104 ? 6.396 -4.076 18.266 1.00 89.94 104 CYS A CA 1
ATOM 771 C C . CYS A 1 104 ? 7.558 -4.772 17.535 1.00 89.94 104 CYS A C 1
ATOM 773 O O . CYS A 1 104 ? 8.720 -4.408 17.726 1.00 89.94 104 CYS A O 1
ATOM 775 N N . CYS A 1 105 ? 7.256 -5.742 16.665 1.00 87.81 105 CYS A N 1
ATOM 776 C CA . CYS A 1 105 ? 8.249 -6.350 15.791 1.00 87.81 105 CYS A CA 1
ATOM 777 C C . CYS A 1 105 ? 8.577 -5.393 14.629 1.00 87.81 105 CYS A C 1
ATOM 779 O O . CYS A 1 105 ? 7.657 -4.926 13.953 1.00 87.81 105 CYS A O 1
ATOM 781 N N . PRO A 1 106 ? 9.862 -5.105 14.338 1.00 88.06 106 PRO A N 1
ATOM 782 C CA . PRO A 1 106 ? 10.210 -4.276 13.190 1.00 88.06 106 PRO A CA 1
ATOM 783 C C . PRO A 1 106 ? 9.648 -4.879 11.899 1.00 88.06 106 PRO A C 1
ATOM 785 O O . PRO A 1 106 ? 9.884 -6.049 11.594 1.00 88.06 106 PRO A O 1
ATOM 788 N N . THR A 1 107 ? 8.922 -4.072 11.125 1.00 87.50 107 THR A N 1
ATOM 789 C CA . THR A 1 107 ? 8.159 -4.512 9.940 1.00 87.50 107 THR A CA 1
ATOM 790 C C . THR A 1 107 ? 9.009 -5.260 8.913 1.00 87.50 107 THR A C 1
ATOM 792 O O . THR A 1 107 ? 8.519 -6.179 8.258 1.00 87.50 107 THR A O 1
ATOM 795 N N . ILE A 1 108 ? 10.302 -4.935 8.824 1.00 90.75 108 ILE A N 1
ATOM 796 C CA . ILE A 1 108 ? 11.276 -5.632 7.977 1.00 90.75 108 ILE A CA 1
ATOM 797 C C . ILE A 1 108 ? 11.357 -7.127 8.325 1.00 90.75 108 ILE A C 1
ATOM 799 O O . ILE A 1 108 ? 11.401 -7.949 7.415 1.00 90.75 108 ILE A O 1
ATOM 803 N N . PHE A 1 109 ? 11.318 -7.512 9.606 1.00 91.81 109 PHE A N 1
ATOM 804 C CA . PHE A 1 109 ? 11.352 -8.928 9.992 1.00 91.81 109 PHE A CA 1
ATOM 805 C C . PHE A 1 109 ? 10.093 -9.672 9.548 1.00 91.81 109 PHE A C 1
ATOM 807 O O . PHE A 1 109 ? 10.201 -10.783 9.032 1.00 91.81 109 PHE A O 1
ATOM 814 N N . LEU A 1 110 ? 8.914 -9.051 9.676 1.00 89.12 110 LEU A N 1
ATOM 815 C CA . LEU A 1 110 ? 7.664 -9.619 9.161 1.00 89.12 110 LEU A CA 1
ATOM 816 C C . LEU A 1 110 ? 7.729 -9.810 7.641 1.00 89.12 110 LEU A C 1
ATOM 818 O O . LEU A 1 110 ? 7.379 -10.875 7.133 1.00 89.12 110 LEU A O 1
ATOM 822 N N . LEU A 1 111 ? 8.218 -8.796 6.921 1.00 89.44 111 LEU A N 1
ATOM 823 C CA . LEU A 1 111 ? 8.394 -8.849 5.469 1.00 89.44 111 LEU A CA 1
ATOM 824 C C . LEU A 1 111 ? 9.334 -9.985 5.057 1.00 89.44 111 LEU A C 1
ATOM 826 O O . LEU A 1 111 ? 9.031 -10.725 4.123 1.00 89.44 111 LEU A O 1
ATOM 830 N N . LEU A 1 112 ? 10.450 -10.163 5.766 1.00 91.38 112 LEU A N 1
ATOM 831 C CA . LEU A 1 112 ? 11.402 -11.240 5.499 1.00 91.38 112 LEU A CA 1
ATOM 832 C C . LEU A 1 112 ? 10.798 -12.619 5.797 1.00 91.38 112 LEU A C 1
ATOM 834 O O . LEU A 1 112 ? 10.889 -13.509 4.955 1.00 91.38 112 LEU A O 1
ATOM 838 N N . ALA A 1 113 ? 10.117 -12.779 6.934 1.00 90.75 113 ALA A N 1
ATOM 839 C CA . ALA A 1 113 ? 9.482 -14.039 7.315 1.00 90.75 113 ALA A CA 1
ATOM 840 C C . ALA A 1 113 ? 8.406 -14.470 6.307 1.00 90.75 113 ALA A C 1
ATOM 842 O O . ALA A 1 113 ? 8.376 -15.622 5.880 1.00 90.75 113 ALA A O 1
ATOM 843 N N . ILE A 1 114 ? 7.550 -13.536 5.882 1.00 89.00 114 ILE A N 1
ATOM 844 C CA . ILE A 1 114 ? 6.492 -13.821 4.909 1.00 89.00 114 ILE A CA 1
ATOM 845 C C . ILE A 1 114 ? 7.085 -14.019 3.506 1.00 89.00 114 ILE A C 1
ATOM 847 O O . ILE A 1 114 ? 6.643 -14.908 2.779 1.00 89.00 114 ILE A O 1
ATOM 851 N N . SER A 1 115 ? 8.104 -13.244 3.112 1.00 89.94 115 SER A N 1
ATOM 852 C CA . SER A 1 115 ? 8.712 -13.384 1.779 1.00 89.94 115 SER A CA 1
ATOM 853 C C . SER A 1 115 ? 9.426 -14.722 1.577 1.00 89.94 115 SER A C 1
ATOM 855 O O . SER A 1 115 ? 9.457 -15.214 0.455 1.00 89.94 115 SER A O 1
ATOM 857 N N . ALA A 1 116 ? 9.916 -15.363 2.643 1.00 90.50 116 ALA A N 1
ATOM 858 C CA . ALA A 1 116 ? 10.479 -16.712 2.570 1.00 90.50 116 ALA A CA 1
ATOM 859 C C . ALA A 1 116 ? 9.434 -17.800 2.245 1.00 90.50 116 ALA A C 1
ATOM 861 O O . ALA A 1 116 ? 9.791 -18.859 1.731 1.00 90.50 116 ALA A O 1
ATOM 862 N N . LEU A 1 117 ? 8.150 -17.555 2.533 1.00 89.88 117 LEU A N 1
ATOM 863 C CA . LEU A 1 117 ? 7.060 -18.521 2.337 1.00 89.88 117 LEU A CA 1
ATOM 864 C C . LEU A 1 117 ? 6.336 -18.356 0.994 1.00 89.88 117 LEU A C 1
ATOM 866 O O . LEU A 1 117 ? 5.588 -19.244 0.585 1.00 89.88 117 LEU A O 1
ATOM 870 N N . ILE A 1 118 ? 6.522 -17.224 0.312 1.00 88.94 118 ILE A N 1
ATOM 871 C CA . ILE A 1 118 ? 5.764 -16.857 -0.886 1.00 88.94 118 ILE A CA 1
ATOM 872 C C . ILE A 1 118 ? 6.710 -16.725 -2.081 1.00 88.94 118 ILE A C 1
ATOM 874 O O . ILE A 1 118 ? 7.758 -16.093 -2.008 1.00 88.94 118 ILE A O 1
ATOM 878 N N . GLN A 1 119 ? 6.313 -17.268 -3.231 1.00 87.94 119 GLN A N 1
ATOM 879 C CA . GLN A 1 119 ? 7.078 -17.104 -4.467 1.00 87.94 119 GLN A CA 1
ATOM 880 C C . GLN A 1 119 ? 7.058 -15.643 -4.948 1.00 87.94 119 GLN A C 1
ATOM 882 O O . GLN A 1 119 ? 5.996 -15.007 -4.936 1.00 87.94 119 GLN A O 1
ATOM 887 N N . PRO A 1 120 ? 8.191 -15.100 -5.426 1.00 84.56 120 PRO A N 1
ATOM 888 C CA . PRO A 1 120 ? 8.269 -13.716 -5.875 1.00 84.56 120 PRO A CA 1
ATOM 889 C C . PRO A 1 120 ? 7.404 -13.496 -7.124 1.00 84.56 120 PRO A C 1
ATOM 891 O O . PRO A 1 120 ? 7.678 -14.015 -8.205 1.00 84.56 120 PRO A O 1
ATOM 894 N N . SER A 1 121 ? 6.341 -12.705 -6.974 1.00 87.38 121 SER A N 1
ATOM 895 C CA . SER A 1 121 ? 5.464 -12.268 -8.063 1.00 87.38 121 SER A CA 1
ATOM 896 C C . SER A 1 121 ? 4.876 -10.891 -7.753 1.00 87.38 121 SER A C 1
ATOM 898 O O . SER A 1 121 ? 4.850 -10.471 -6.596 1.00 87.38 121 SER A O 1
ATOM 900 N N . VAL A 1 122 ? 4.353 -10.189 -8.763 1.00 83.81 122 VAL A N 1
ATOM 901 C CA . VAL A 1 122 ? 3.711 -8.876 -8.551 1.00 83.81 122 VAL A CA 1
ATOM 902 C C . VAL A 1 122 ? 2.523 -8.989 -7.591 1.00 83.81 122 VAL A C 1
ATOM 904 O O . VAL A 1 122 ? 2.371 -8.160 -6.701 1.00 83.81 122 VAL A O 1
ATOM 907 N N . ALA A 1 123 ? 1.728 -10.055 -7.710 1.00 84.81 123 ALA A N 1
ATOM 908 C CA . ALA A 1 123 ? 0.616 -10.321 -6.799 1.00 84.81 123 ALA A CA 1
ATOM 909 C C . ALA A 1 123 ? 1.100 -10.596 -5.367 1.00 84.81 123 ALA A C 1
ATOM 911 O O . ALA A 1 123 ? 0.507 -10.104 -4.410 1.00 84.81 123 ALA A O 1
ATOM 912 N N . SER A 1 124 ? 2.207 -11.330 -5.226 1.00 87.56 124 SER A N 1
ATOM 913 C CA . SER A 1 124 ? 2.826 -11.627 -3.933 1.00 87.56 124 SER A CA 1
ATOM 914 C C . SER A 1 124 ? 3.291 -10.355 -3.232 1.00 87.56 124 SER A C 1
ATOM 916 O O . SER A 1 124 ? 3.042 -10.194 -2.046 1.00 87.56 124 SER A O 1
ATOM 918 N N . ILE A 1 125 ? 3.912 -9.424 -3.967 1.00 88.56 125 ILE A N 1
ATOM 919 C CA . ILE A 1 125 ? 4.358 -8.133 -3.421 1.00 88.56 125 ILE A CA 1
ATOM 920 C C . ILE A 1 125 ? 3.153 -7.299 -2.966 1.00 88.56 125 ILE A C 1
ATOM 922 O O . ILE A 1 125 ? 3.176 -6.741 -1.874 1.00 88.56 125 ILE A O 1
ATOM 926 N N . VAL A 1 126 ? 2.079 -7.252 -3.762 1.00 90.12 126 VAL A N 1
ATOM 927 C CA . VAL A 1 126 ? 0.836 -6.552 -3.391 1.00 90.12 126 VAL A CA 1
ATOM 928 C C . VAL A 1 126 ? 0.232 -7.126 -2.112 1.00 90.12 126 VAL A C 1
ATOM 930 O O . VAL A 1 126 ? -0.115 -6.372 -1.207 1.00 90.12 126 VAL A O 1
ATOM 933 N N . MET A 1 127 ? 0.136 -8.453 -2.019 1.00 89.75 127 MET A N 1
ATOM 934 C CA . MET A 1 127 ? -0.405 -9.134 -0.844 1.00 89.75 127 MET A CA 1
ATOM 935 C C . MET A 1 127 ? 0.486 -8.934 0.385 1.00 89.75 127 MET A C 1
ATOM 937 O O . MET A 1 127 ? -0.027 -8.681 1.470 1.00 89.75 127 MET A O 1
ATOM 941 N N . LEU A 1 128 ? 1.807 -8.979 0.208 1.00 91.38 128 LEU A N 1
ATOM 942 C CA . LEU A 1 128 ? 2.786 -8.733 1.260 1.00 91.38 128 LEU A CA 1
ATOM 943 C C . LEU A 1 128 ? 2.627 -7.323 1.843 1.00 91.38 128 LEU A C 1
ATOM 945 O O . LEU A 1 128 ? 2.449 -7.187 3.050 1.00 91.38 128 LEU A O 1
ATOM 949 N N . ILE A 1 129 ? 2.607 -6.297 0.984 1.00 90.88 129 ILE A N 1
ATOM 950 C CA . ILE A 1 129 ? 2.406 -4.901 1.399 1.00 90.88 129 ILE A CA 1
ATOM 951 C C . ILE A 1 129 ? 1.053 -4.749 2.098 1.00 90.88 129 ILE A C 1
ATOM 953 O O . ILE A 1 129 ? 0.985 -4.172 3.181 1.00 90.88 129 ILE A O 1
ATOM 957 N N . ALA A 1 130 ? -0.021 -5.308 1.531 1.00 91.38 130 ALA A N 1
ATOM 958 C CA . ALA A 1 130 ? -1.348 -5.2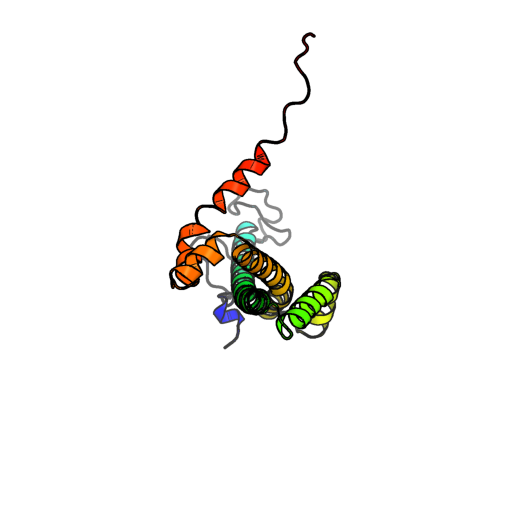24 2.131 1.00 91.38 130 ALA A CA 1
ATOM 959 C C . ALA A 1 130 ? -1.395 -5.852 3.535 1.00 91.38 130 ALA A C 1
ATOM 961 O O . ALA A 1 130 ? -1.950 -5.253 4.456 1.00 91.38 130 ALA A O 1
ATOM 962 N N . MET A 1 131 ? -0.761 -7.018 3.709 1.00 89.38 131 MET A N 1
ATOM 963 C CA . MET A 1 131 ? -0.696 -7.772 4.965 1.00 89.38 131 MET A CA 1
ATOM 964 C C . MET A 1 131 ? 0.203 -7.116 6.022 1.00 89.38 131 MET A C 1
ATOM 966 O O . MET A 1 131 ? 0.040 -7.377 7.211 1.00 89.38 131 MET A O 1
ATOM 970 N N . THR A 1 132 ? 1.128 -6.244 5.633 1.00 90.56 132 THR A N 1
ATOM 971 C CA . THR A 1 132 ? 1.928 -5.478 6.597 1.00 90.56 132 THR A CA 1
ATOM 972 C C . THR A 1 132 ? 1.329 -4.110 6.906 1.00 90.56 132 THR A C 1
ATOM 974 O O . THR A 1 132 ? 1.359 -3.677 8.054 1.00 90.56 132 THR A O 1
ATOM 977 N N . SER A 1 133 ? 0.738 -3.434 5.919 1.00 90.88 133 SER A N 1
ATOM 978 C CA . SER A 1 133 ? 0.257 -2.055 6.069 1.00 90.88 133 SER A CA 1
ATOM 979 C C . SER A 1 133 ? -1.115 -1.940 6.744 1.00 90.88 133 SER A C 1
ATOM 981 O O . SER A 1 133 ? -1.426 -0.884 7.294 1.00 90.88 133 SER A O 1
ATOM 983 N N . TRP A 1 134 ? -1.942 -2.995 6.761 1.00 92.44 134 TRP A N 1
ATOM 984 C CA . TRP A 1 134 ? -3.271 -2.928 7.397 1.00 92.44 134 TRP A CA 1
ATOM 985 C C . TRP A 1 134 ? -3.210 -2.642 8.905 1.00 92.44 134 TRP A C 1
ATOM 987 O O . TRP A 1 134 ? -4.138 -2.035 9.434 1.00 92.44 134 TRP A O 1
ATOM 997 N N . MET A 1 135 ? -2.134 -3.040 9.595 1.00 90.94 135 MET A N 1
ATOM 998 C CA . MET A 1 135 ? -1.969 -2.831 11.041 1.00 90.94 135 MET A CA 1
ATOM 999 C C . MET A 1 135 ? -1.853 -1.345 11.393 1.00 90.94 135 MET A C 1
ATOM 1001 O O . MET A 1 135 ? -2.488 -0.875 12.338 1.00 90.94 135 MET A O 1
ATOM 1005 N N . GLU A 1 136 ? -1.085 -0.585 10.607 1.00 89.19 136 GLU A N 1
ATOM 1006 C CA . GLU A 1 136 ? -0.947 0.862 10.792 1.00 89.19 136 GLU A CA 1
ATOM 1007 C C . GLU A 1 136 ? -2.277 1.574 10.538 1.00 89.19 136 GLU A C 1
ATOM 1009 O O . GLU A 1 136 ? -2.704 2.403 11.346 1.00 89.19 136 GLU A O 1
ATOM 1014 N N . VAL A 1 137 ? -2.976 1.196 9.461 1.00 88.19 137 VAL A N 1
ATOM 1015 C CA . VAL A 1 137 ? -4.300 1.747 9.144 1.00 88.19 137 VAL A CA 1
ATOM 1016 C C . VAL A 1 137 ? -5.305 1.420 10.249 1.00 88.19 137 VAL A C 1
ATOM 1018 O O . VAL A 1 137 ? -6.034 2.311 10.686 1.00 88.19 137 VAL A O 1
ATOM 1021 N N . ALA A 1 138 ? -5.317 0.181 10.747 1.00 90.19 138 ALA A N 1
ATOM 1022 C CA . ALA A 1 138 ? -6.193 -0.235 11.839 1.00 90.19 138 ALA A CA 1
ATOM 1023 C C . ALA A 1 138 ? -5.972 0.609 13.095 1.00 90.19 138 ALA A C 1
ATOM 1025 O O . ALA A 1 138 ? -6.944 1.108 13.659 1.00 90.19 138 ALA A O 1
ATOM 1026 N N . ARG A 1 139 ? -4.713 0.848 13.483 1.00 88.62 139 ARG A N 1
ATOM 1027 C CA . ARG A 1 139 ? -4.374 1.671 14.654 1.00 88.62 139 ARG A CA 1
ATOM 1028 C C . ARG A 1 139 ? -4.839 3.117 14.499 1.00 88.62 139 ARG A C 1
ATOM 1030 O O . ARG A 1 139 ? -5.360 3.706 15.446 1.00 88.62 139 ARG A O 1
ATOM 1037 N N . VAL A 1 140 ? -4.664 3.699 13.310 1.00 87.38 140 VAL A N 1
ATOM 1038 C CA . VAL A 1 140 ? -5.128 5.065 13.023 1.00 87.38 140 VAL A CA 1
ATOM 1039 C C . VAL A 1 140 ? -6.650 5.139 13.112 1.00 87.38 140 VAL A C 1
ATOM 1041 O O . VAL A 1 140 ? -7.172 6.000 13.816 1.00 87.38 140 VAL A O 1
ATOM 1044 N N . VAL A 1 141 ? -7.367 4.230 12.448 1.00 87.25 141 VAL A N 1
ATOM 1045 C CA . VAL A 1 141 ? -8.839 4.200 12.460 1.00 87.25 141 VAL A CA 1
ATOM 1046 C C . VAL A 1 141 ? -9.368 3.979 13.874 1.00 87.25 141 VAL A C 1
ATOM 1048 O O . VAL A 1 141 ? -10.275 4.682 14.309 1.00 87.25 141 VAL A O 1
ATOM 1051 N N . GLU A 1 142 ? -8.773 3.061 14.626 1.00 86.50 142 GLU A N 1
ATOM 1052 C CA . GLU A 1 142 ? -9.138 2.803 16.015 1.00 86.50 142 GLU A CA 1
ATOM 1053 C C . GLU A 1 142 ? -8.970 4.053 16.894 1.00 86.50 142 GLU A C 1
ATOM 1055 O O . GLU A 1 142 ? -9.877 4.396 17.657 1.00 86.50 142 GLU A O 1
ATOM 1060 N N . ALA A 1 143 ? -7.848 4.771 16.760 1.00 85.38 143 ALA A N 1
ATOM 1061 C CA . ALA A 1 143 ? -7.610 6.021 17.479 1.00 85.38 143 ALA A CA 1
ATOM 1062 C C . ALA A 1 143 ? -8.661 7.089 17.131 1.00 85.38 143 ALA A C 1
ATOM 1064 O O . ALA A 1 143 ? -9.151 7.782 18.026 1.00 85.38 143 ALA A O 1
ATOM 1065 N N . GLN A 1 144 ? -9.062 7.183 15.858 1.00 84.38 144 GLN A N 1
ATOM 1066 C CA . GLN A 1 144 ? -10.140 8.075 15.420 1.00 84.38 144 GLN A CA 1
ATOM 1067 C C . GLN A 1 144 ? -11.480 7.686 16.058 1.00 84.38 144 GLN A C 1
ATOM 1069 O O . GLN A 1 144 ? -12.139 8.536 16.650 1.00 84.38 144 GLN A O 1
ATOM 1074 N N . ILE A 1 145 ? -11.868 6.406 16.021 1.00 81.44 145 ILE A N 1
ATOM 1075 C CA . ILE A 1 145 ? -13.128 5.930 16.618 1.00 81.44 145 ILE A CA 1
ATOM 1076 C C . ILE A 1 145 ? -13.149 6.165 18.133 1.00 81.44 145 ILE A C 1
ATOM 1078 O O . ILE A 1 145 ? -14.149 6.644 18.672 1.00 81.44 145 ILE A O 1
ATOM 1082 N N . ARG A 1 146 ? -12.036 5.897 18.826 1.00 77.38 146 ARG A N 1
ATOM 1083 C CA . ARG A 1 146 ? -11.922 6.145 20.269 1.00 77.38 146 ARG A CA 1
ATOM 1084 C C . ARG A 1 146 ? -12.018 7.637 20.597 1.00 77.38 146 ARG A C 1
ATOM 1086 O O . ARG A 1 146 ? -12.719 8.005 21.538 1.00 77.38 146 ARG A O 1
ATOM 1093 N N . SER A 1 147 ? -11.367 8.494 19.802 1.00 76.62 147 SER A N 1
ATOM 1094 C CA . SER A 1 147 ? -11.451 9.954 19.947 1.00 76.62 147 SER A CA 1
ATOM 1095 C C . SER A 1 147 ? -12.873 10.469 19.715 1.00 76.62 147 SER A C 1
ATOM 1097 O O . SER A 1 147 ? -13.347 11.334 20.448 1.00 76.62 147 SER A O 1
ATOM 1099 N N . LEU A 1 148 ? -13.595 9.901 18.746 1.00 71.94 148 LEU A N 1
ATOM 1100 C CA . LEU A 1 148 ? -14.987 10.264 18.483 1.00 71.94 148 LEU A CA 1
ATOM 1101 C C . LEU A 1 148 ? -15.924 9.879 19.628 1.00 71.94 148 LEU A C 1
ATOM 1103 O O . LEU A 1 148 ? -16.845 10.633 19.919 1.00 71.94 148 LEU A O 1
ATOM 1107 N N . ARG A 1 149 ? -15.671 8.759 20.314 1.00 66.62 149 ARG A N 1
ATOM 1108 C CA . ARG A 1 149 ? -16.431 8.364 21.510 1.00 66.62 149 ARG A CA 1
ATOM 1109 C C . ARG A 1 149 ? -16.190 9.293 22.706 1.00 66.62 149 ARG A C 1
ATOM 1111 O O . ARG A 1 149 ? -17.110 9.510 23.487 1.00 66.62 149 ARG A O 1
ATOM 1118 N N . THR A 1 150 ? -14.974 9.817 22.863 1.00 63.00 150 THR A N 1
ATOM 1119 C CA . THR A 1 150 ? -14.602 10.683 24.001 1.00 63.00 150 THR A CA 1
ATOM 1120 C C . THR A 1 150 ? -14.993 12.147 23.813 1.00 63.00 150 THR A C 1
ATOM 1122 O O . THR A 1 150 ? -15.071 12.876 24.797 1.00 63.00 150 THR A O 1
ATOM 1125 N N . ARG A 1 151 ? -15.259 12.603 22.583 1.00 60.88 151 ARG A N 1
ATOM 1126 C CA . ARG A 1 151 ? -15.755 13.965 22.337 1.00 60.88 151 ARG A CA 1
ATOM 1127 C C . ARG A 1 151 ? -17.223 14.080 22.758 1.00 60.88 151 ARG A C 1
ATOM 1129 O O . ARG A 1 151 ? -18.067 13.316 22.293 1.00 60.88 151 ARG A O 1
ATOM 1136 N N . GLU A 1 152 ? -17.531 15.089 23.573 1.00 50.19 152 GLU A N 1
ATOM 1137 C CA . GLU A 1 152 ? -18.859 15.349 24.163 1.00 50.19 152 GLU A CA 1
ATOM 1138 C C . GLU A 1 152 ? -20.018 15.433 23.142 1.00 50.19 152 GLU A C 1
ATOM 1140 O O . GLU A 1 152 ? -21.176 15.185 23.473 1.00 50.19 152 GLU A O 1
ATOM 1145 N N . PHE A 1 153 ? -19.715 15.656 21.860 1.00 50.41 153 PHE A N 1
ATOM 1146 C CA . PHE A 1 153 ? -20.681 15.625 20.757 1.00 50.41 153 PHE A CA 1
ATOM 1147 C C . PHE A 1 153 ? -21.328 14.245 20.512 1.00 50.41 153 PHE A C 1
ATOM 1149 O O . PHE A 1 153 ? -22.476 14.185 20.072 1.00 50.41 153 PHE A O 1
ATOM 1156 N N . ALA A 1 154 ? -20.648 13.132 20.818 1.00 50.22 154 ALA A N 1
ATOM 1157 C CA . ALA A 1 154 ? -21.231 11.791 20.694 1.00 50.22 154 ALA A CA 1
ATOM 1158 C C . ALA A 1 154 ? -22.238 11.490 21.817 1.00 50.22 154 ALA A C 1
ATOM 1160 O O . ALA A 1 154 ? -23.258 10.848 21.566 1.00 50.22 154 ALA A O 1
ATOM 1161 N N . GLN A 1 155 ? -22.001 12.000 23.030 1.00 49.59 155 GLN A N 1
ATOM 1162 C CA . GLN A 1 155 ? -22.943 11.865 24.145 1.00 49.59 155 GLN A CA 1
ATOM 1163 C C . GLN A 1 155 ? -24.225 12.679 23.897 1.00 49.59 155 GLN A C 1
ATOM 1165 O O . GLN A 1 155 ? -25.323 12.171 24.121 1.00 49.59 155 GLN A O 1
ATOM 1170 N N . ALA A 1 156 ? -24.108 13.886 23.328 1.00 46.75 156 ALA A N 1
ATOM 1171 C CA . ALA A 1 156 ? -25.261 14.711 22.955 1.00 46.75 156 ALA A CA 1
ATOM 1172 C C . ALA A 1 156 ? -26.072 14.134 21.774 1.00 46.75 156 ALA A C 1
ATOM 1174 O O . ALA A 1 156 ? -27.300 14.183 21.776 1.00 46.75 156 ALA A O 1
ATOM 1175 N N . ALA A 1 157 ? -25.416 13.545 20.767 1.00 48.78 157 ALA A N 1
ATOM 1176 C CA . ALA A 1 157 ? -26.104 12.981 19.603 1.00 48.78 157 ALA A CA 1
ATOM 1177 C C . ALA A 1 157 ? -26.780 11.621 19.867 1.00 48.78 157 ALA A C 1
ATOM 1179 O O . ALA A 1 157 ? -27.814 11.327 19.262 1.00 48.78 157 ALA A O 1
ATOM 1180 N N . VAL A 1 158 ? -26.242 10.812 20.789 1.00 52.38 158 VAL A N 1
ATOM 1181 C CA . VAL A 1 158 ? -26.896 9.579 21.267 1.00 52.38 158 VAL A CA 1
ATOM 1182 C C . VAL A 1 158 ? -28.139 9.908 22.102 1.00 52.38 158 VAL A C 1
ATOM 1184 O O . VAL A 1 158 ? -29.154 9.234 21.944 1.00 52.38 158 VAL A O 1
ATOM 1187 N N . ALA A 1 159 ? -28.125 10.996 22.885 1.00 48.75 159 ALA A N 1
ATOM 1188 C CA . ALA A 1 159 ? -29.321 11.506 23.566 1.00 48.75 159 ALA A CA 1
ATOM 1189 C C . ALA A 1 159 ? -30.431 11.969 22.593 1.00 48.75 159 ALA A C 1
ATOM 1191 O O . ALA A 1 159 ? -31.599 12.012 22.971 1.00 48.75 159 ALA A O 1
ATOM 1192 N N . MET A 1 160 ? -30.085 12.261 21.331 1.00 47.28 160 MET A N 1
ATOM 1193 C CA . MET A 1 160 ? -31.014 12.660 20.262 1.00 47.28 160 MET A CA 1
ATOM 1194 C C . MET A 1 160 ? -31.338 11.539 19.251 1.00 47.28 160 MET A C 1
ATOM 1196 O O . MET A 1 160 ? -31.994 11.796 18.243 1.00 47.28 160 MET A O 1
ATOM 1200 N N . GLY A 1 161 ? -30.900 10.293 19.485 1.00 46.25 161 GLY A N 1
ATOM 1201 C CA . GLY A 1 161 ? -31.331 9.123 18.701 1.00 46.25 161 GLY A CA 1
ATOM 1202 C C . GLY A 1 161 ? -30.849 9.061 17.242 1.00 46.25 161 GLY A C 1
ATOM 1203 O O . GLY A 1 161 ? -31.425 8.326 16.440 1.00 46.25 161 GLY A O 1
ATOM 1204 N N . SER A 1 162 ? -29.804 9.807 16.862 1.00 42.62 162 SER A N 1
ATOM 1205 C CA . SER A 1 162 ? -29.298 9.816 15.481 1.00 42.62 162 SER A CA 1
ATOM 1206 C C . SER A 1 162 ? -28.167 8.805 15.260 1.00 42.62 162 SER A C 1
ATOM 1208 O O . SER A 1 162 ? -27.188 8.758 16.001 1.00 42.62 162 SER A O 1
ATOM 1210 N N . SER A 1 163 ? -28.275 8.039 14.168 1.00 44.66 163 SER A N 1
ATOM 1211 C CA . SER A 1 163 ? -27.283 7.064 13.697 1.00 44.66 163 SER A CA 1
ATOM 1212 C C . SER A 1 163 ? -25.872 7.663 13.582 1.00 44.66 163 SER A C 1
ATOM 1214 O O . SER A 1 163 ? -25.638 8.638 12.859 1.00 44.66 163 SER A O 1
ATOM 1216 N N . THR A 1 164 ? -24.921 7.016 14.263 1.00 53.09 164 THR A N 1
ATOM 1217 C CA . THR A 1 164 ? -23.490 7.350 14.358 1.00 53.09 164 THR A CA 1
ATOM 1218 C C . THR A 1 164 ? -22.820 7.535 12.989 1.00 53.09 164 THR A C 1
ATOM 1220 O O . THR A 1 164 ? -21.858 8.289 12.864 1.00 53.09 164 THR A O 1
ATOM 1223 N N . MET A 1 165 ? -23.354 6.908 11.935 1.00 46.53 165 MET A N 1
ATOM 1224 C CA . MET A 1 165 ? -22.807 6.989 10.577 1.00 46.53 165 MET A CA 1
ATOM 1225 C C . MET A 1 165 ? -23.007 8.355 9.908 1.00 46.53 165 MET A C 1
ATOM 1227 O O . MET A 1 165 ? -22.150 8.798 9.146 1.00 46.53 165 MET A O 1
ATOM 1231 N N . ARG A 1 166 ? -24.104 9.067 10.202 1.00 53.34 166 ARG A N 1
ATOM 1232 C CA . ARG A 1 166 ? -24.392 10.361 9.552 1.00 53.34 166 ARG A CA 1
ATOM 1233 C C . ARG A 1 166 ? -23.485 11.484 10.064 1.00 53.34 166 ARG A C 1
ATOM 1235 O O . ARG A 1 166 ? -23.132 12.381 9.304 1.00 53.34 166 ARG A O 1
ATOM 1242 N N . ILE A 1 167 ? -23.085 11.396 11.331 1.00 55.84 167 ILE A N 1
ATOM 1243 C CA . ILE A 1 167 ? -22.220 12.372 12.011 1.00 55.84 167 ILE A CA 1
ATOM 1244 C C . ILE A 1 167 ? -20.774 12.232 11.522 1.00 55.84 167 ILE A C 1
ATOM 1246 O O . ILE A 1 167 ? -20.104 13.233 11.284 1.00 55.84 167 ILE A O 1
ATOM 1250 N N . MET A 1 168 ? -20.313 10.999 11.271 1.00 56.12 168 MET A N 1
ATOM 1251 C CA . MET A 1 168 ? -18.960 10.755 10.758 1.00 56.12 168 MET A CA 1
ATOM 1252 C C . MET A 1 168 ? -18.703 11.428 9.403 1.00 56.12 168 MET A C 1
ATOM 1254 O O . MET A 1 168 ? -17.631 11.984 9.191 1.00 56.12 168 MET A O 1
ATOM 1258 N N . VAL A 1 169 ? -19.677 11.405 8.489 1.00 55.34 169 VAL A N 1
ATOM 1259 C CA . VAL A 1 169 ? -19.476 11.903 7.117 1.00 55.34 169 VAL A CA 1
ATOM 1260 C C . VAL A 1 169 ? -19.649 13.422 7.018 1.00 55.34 169 VAL A C 1
ATOM 1262 O O . VAL A 1 169 ? -18.994 14.060 6.200 1.00 55.34 169 VAL A O 1
ATOM 1265 N N . ARG A 1 170 ? -20.512 14.023 7.844 1.00 56.09 170 ARG A N 1
ATOM 1266 C CA . ARG A 1 170 ? -20.811 15.462 7.765 1.00 56.09 170 ARG A CA 1
ATOM 1267 C C . ARG A 1 170 ? -19.784 16.327 8.509 1.00 56.09 170 ARG A C 1
ATOM 1269 O O . ARG A 1 170 ? -19.459 17.404 8.019 1.00 56.09 170 ARG A O 1
ATOM 1276 N N . GLU A 1 171 ? -19.229 15.828 9.619 1.00 56.28 171 GLU A N 1
ATOM 1277 C CA . GLU A 1 171 ? -18.440 16.650 10.551 1.00 56.28 171 GLU A CA 1
ATOM 1278 C C . GLU A 1 171 ? -16.919 16.409 10.502 1.00 56.28 171 GLU A C 1
ATOM 1280 O O . GLU A 1 171 ? -16.153 17.339 10.758 1.00 56.28 171 GLU A O 1
ATOM 1285 N N . LEU A 1 172 ? -16.438 15.200 10.161 1.00 51.53 172 LEU A N 1
ATOM 1286 C CA . LEU A 1 172 ? -14.985 14.942 10.095 1.00 51.53 172 LEU A CA 1
ATOM 1287 C C . LEU A 1 172 ? -14.332 15.444 8.804 1.00 51.53 172 LEU A C 1
ATOM 1289 O O . LEU A 1 172 ? -13.194 15.910 8.855 1.00 51.53 172 LEU A O 1
ATOM 1293 N N . LEU A 1 173 ? -15.028 15.374 7.664 1.00 48.47 173 LEU A N 1
ATOM 1294 C CA . LEU A 1 173 ? -14.465 15.736 6.355 1.00 48.47 173 LEU A CA 1
ATOM 1295 C C . LEU A 1 173 ? -13.895 17.173 6.279 1.00 48.47 173 LEU A C 1
ATOM 1297 O O . LEU A 1 173 ? -12.793 17.319 5.750 1.00 48.47 173 LEU A O 1
ATOM 1301 N N . PRO A 1 174 ? -14.542 18.221 6.830 1.00 47.19 174 PRO A N 1
ATOM 1302 C CA . PRO A 1 174 ? -13.984 19.577 6.788 1.00 47.19 174 PRO A CA 1
ATOM 1303 C C . PRO A 1 174 ? -12.905 19.862 7.850 1.00 47.19 174 PRO A C 1
ATOM 1305 O O . PRO A 1 174 ? -12.193 20.858 7.744 1.00 47.19 174 PRO A O 1
ATOM 1308 N N . ASN A 1 175 ? -12.746 19.016 8.875 1.00 48.00 175 ASN A N 1
ATOM 1309 C CA . ASN A 1 175 ? -11.827 19.294 9.987 1.00 48.00 175 ASN A CA 1
ATOM 1310 C C . ASN A 1 175 ? -10.408 18.741 9.741 1.00 48.00 175 ASN A C 1
ATOM 1312 O O . ASN A 1 175 ? -9.414 19.328 10.166 1.00 48.00 175 ASN A O 1
ATOM 1316 N N . SER A 1 176 ? -10.282 17.652 8.977 1.00 46.50 176 SER A N 1
ATOM 1317 C CA . SER A 1 176 ? -8.981 17.075 8.595 1.00 46.50 176 SER A CA 1
ATOM 1318 C C . SER A 1 176 ? -8.168 17.935 7.617 1.00 46.50 176 SER A C 1
ATOM 1320 O O . SER A 1 176 ? -6.956 17.758 7.517 1.00 46.50 176 SER A O 1
ATOM 1322 N N . THR A 1 177 ? -8.789 18.901 6.934 1.00 49.12 177 THR A N 1
ATOM 1323 C CA . THR A 1 177 ? -8.085 19.846 6.051 1.00 49.12 177 THR A CA 1
ATOM 1324 C C . THR A 1 177 ? -7.409 21.000 6.803 1.00 49.12 177 THR A C 1
ATOM 1326 O O . THR A 1 177 ? -6.515 21.632 6.248 1.00 49.12 177 THR A O 1
ATOM 1329 N N . GLY A 1 178 ? -7.762 21.260 8.070 1.00 47.28 178 GLY A N 1
ATOM 1330 C CA . GLY A 1 178 ? -7.152 22.333 8.874 1.00 47.28 178 GLY A CA 1
ATOM 1331 C C . GLY A 1 178 ? -5.782 21.982 9.474 1.00 47.28 178 GLY A C 1
ATOM 1332 O O . GLY A 1 178 ? -4.925 22.851 9.621 1.00 47.28 178 GLY A O 1
ATOM 1333 N N . GLY A 1 179 ? -5.536 20.702 9.776 1.00 45.28 179 GLY A N 1
ATOM 1334 C CA . GLY A 1 179 ? -4.303 20.255 10.443 1.00 45.28 179 GLY A CA 1
ATOM 1335 C C . GLY A 1 179 ? -3.040 20.314 9.574 1.00 45.28 179 GLY A C 1
ATOM 1336 O O . GLY A 1 179 ? -1.942 20.476 10.099 1.00 45.28 179 GLY A O 1
ATOM 1337 N N . PHE A 1 180 ? -3.178 20.241 8.246 1.00 50.16 180 PHE A N 1
ATOM 1338 C CA . PHE A 1 180 ? -2.037 20.293 7.321 1.00 50.16 180 PHE A CA 1
ATOM 1339 C C . PHE A 1 180 ? -1.512 21.717 7.072 1.00 50.16 180 PHE A C 1
ATOM 1341 O O . PHE A 1 180 ? -0.339 21.883 6.744 1.00 50.16 180 PHE A O 1
ATOM 1348 N N . ALA A 1 181 ? -2.338 22.751 7.266 1.00 48.75 181 ALA A N 1
ATOM 1349 C CA . ALA A 1 181 ? -1.914 24.144 7.099 1.00 48.75 181 ALA A CA 1
ATOM 1350 C C . ALA A 1 181 ? -1.100 24.664 8.302 1.00 48.75 181 ALA A C 1
ATOM 1352 O O . ALA A 1 181 ? -0.212 25.497 8.136 1.00 48.75 181 ALA A O 1
ATOM 1353 N N . ALA A 1 182 ? -1.349 24.142 9.508 1.00 48.91 182 ALA A N 1
ATOM 1354 C CA . ALA A 1 182 ? -0.697 24.614 10.733 1.00 48.91 182 ALA A CA 1
ATOM 1355 C C . ALA A 1 182 ? 0.768 24.155 10.884 1.00 48.91 182 ALA A C 1
AT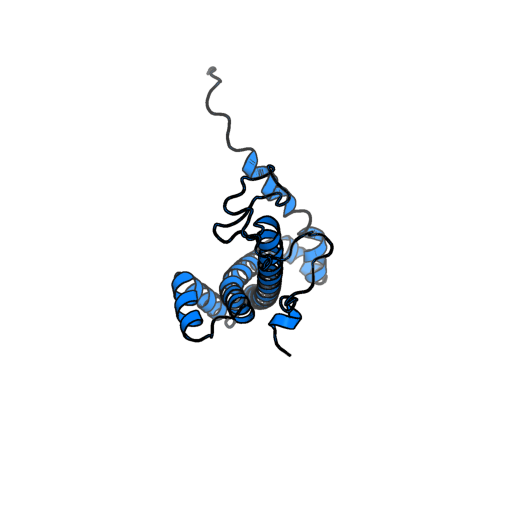OM 1357 O O . ALA A 1 182 ? 1.537 24.775 11.614 1.00 48.91 182 ALA A O 1
ATOM 1358 N N . THR A 1 183 ? 1.185 23.100 10.177 1.00 50.16 183 THR A N 1
ATOM 1359 C CA . THR A 1 183 ? 2.541 22.532 10.291 1.00 50.16 183 THR A CA 1
ATOM 1360 C C . THR A 1 183 ? 3.581 23.182 9.365 1.00 50.16 183 THR A C 1
ATOM 1362 O O . THR A 1 183 ? 4.761 22.875 9.503 1.00 50.16 183 THR A O 1
ATOM 1365 N N . GLN A 1 184 ? 3.199 24.102 8.467 1.00 45.00 184 GLN A N 1
ATOM 1366 C CA . GLN A 1 184 ? 4.159 24.851 7.630 1.00 45.00 184 GLN A CA 1
ATOM 1367 C C . GLN A 1 184 ? 4.384 26.315 8.058 1.00 45.00 184 GLN A C 1
ATOM 1369 O O . GLN A 1 184 ? 5.226 26.992 7.479 1.00 45.00 184 GLN A O 1
ATOM 1374 N N . GLY A 1 185 ? 3.698 26.809 9.097 1.00 47.66 185 GLY A N 1
ATOM 1375 C CA . GLY A 1 185 ? 3.887 28.178 9.609 1.00 47.66 185 GLY A CA 1
ATOM 1376 C C . GLY A 1 185 ? 4.867 28.329 10.783 1.00 47.66 185 GLY A C 1
ATOM 1377 O O . GLY A 1 185 ? 5.177 29.447 11.176 1.00 47.66 185 GLY A O 1
ATOM 1378 N N . GLY A 1 186 ? 5.353 27.232 11.371 1.00 46.97 186 GLY A N 1
ATOM 1379 C CA . GLY A 1 186 ? 6.084 27.244 12.649 1.00 46.97 186 GLY A CA 1
ATOM 1380 C C . GLY A 1 186 ? 7.609 27.287 12.540 1.00 46.97 186 GLY A C 1
ATOM 1381 O O . GLY A 1 186 ? 8.279 26.639 13.337 1.00 46.97 186 GLY A O 1
ATOM 1382 N N . GLY A 1 187 ? 8.160 27.980 11.541 1.00 46.31 187 GLY A N 1
ATOM 1383 C CA . GLY A 1 187 ? 9.587 27.906 11.210 1.00 46.31 187 GLY A CA 1
ATOM 1384 C C . GLY A 1 187 ? 10.215 29.210 10.721 1.00 46.31 187 GLY A C 1
ATOM 1385 O O . GLY A 1 187 ? 11.001 29.169 9.787 1.00 46.31 187 GLY A O 1
ATOM 1386 N N . SER A 1 188 ? 9.869 30.367 11.293 1.00 49.59 188 SER A N 1
ATOM 1387 C CA . SER A 1 188 ? 10.682 31.591 11.184 1.00 49.59 188 SER A CA 1
ATOM 1388 C C . SER A 1 188 ? 10.179 32.644 12.172 1.00 49.59 188 SER A C 1
ATOM 1390 O O . SER A 1 188 ? 9.036 33.081 12.078 1.00 49.59 188 SER A O 1
ATOM 1392 N N . GLY A 1 189 ? 11.012 33.034 13.138 1.00 43.31 189 GLY A N 1
ATOM 1393 C CA . GLY A 1 189 ? 10.654 34.079 14.102 1.00 43.31 189 GLY A CA 1
ATOM 1394 C C . GLY A 1 189 ? 11.461 34.098 15.398 1.00 43.31 189 GLY A C 1
ATOM 1395 O O . GLY A 1 189 ? 10.954 34.546 16.422 1.00 43.31 189 GLY A O 1
ATOM 1396 N N . GLY A 1 190 ? 12.703 33.608 15.385 1.00 42.31 190 GLY A N 1
ATOM 1397 C CA . GLY A 1 190 ? 13.671 34.006 16.399 1.00 42.31 190 GLY A CA 1
ATOM 1398 C C . GLY A 1 190 ? 14.071 35.468 16.183 1.00 42.31 190 GLY A C 1
ATOM 1399 O O . GLY A 1 190 ? 14.359 35.861 15.058 1.00 42.31 190 GLY A O 1
ATOM 1400 N N . ALA A 1 191 ? 14.128 36.220 17.285 1.00 49.38 191 ALA A N 1
ATOM 1401 C CA . ALA A 1 191 ? 14.789 37.518 17.444 1.00 49.38 191 ALA A CA 1
ATOM 1402 C C . ALA A 1 191 ? 14.174 38.744 16.728 1.00 49.38 191 ALA A C 1
ATOM 1404 O O . ALA A 1 191 ? 14.489 39.011 15.576 1.00 49.38 191 ALA A O 1
ATOM 1405 N N . ALA A 1 192 ? 13.396 39.558 17.467 1.00 50.03 192 ALA A N 1
ATOM 1406 C CA . ALA A 1 192 ? 13.550 41.030 17.551 1.00 50.03 192 ALA A CA 1
ATOM 1407 C C . ALA A 1 192 ? 12.348 41.735 18.228 1.00 50.03 192 ALA A C 1
ATOM 1409 O O . ALA A 1 192 ? 11.347 42.023 17.570 1.00 50.03 192 ALA A O 1
ATOM 1410 N N . ARG A 1 193 ? 12.504 42.060 19.524 1.00 46.06 193 ARG A N 1
ATOM 1411 C CA . ARG A 1 193 ? 11.907 43.162 20.339 1.00 46.06 193 ARG A CA 1
ATOM 1412 C C . ARG A 1 193 ? 11.878 42.670 21.791 1.00 46.06 193 ARG A C 1
ATOM 1414 O O . ARG A 1 193 ? 11.163 41.724 22.074 1.00 46.06 193 ARG A O 1
ATOM 1421 N N . ARG A 1 194 ? 12.731 43.095 22.731 1.00 50.16 194 ARG A N 1
ATOM 1422 C CA . ARG A 1 194 ? 13.116 44.452 23.170 1.00 50.16 194 ARG A CA 1
ATOM 1423 C C . ARG A 1 194 ? 11.893 45.330 23.434 1.00 50.16 194 ARG A C 1
ATOM 1425 O O . ARG A 1 194 ? 11.316 45.829 22.473 1.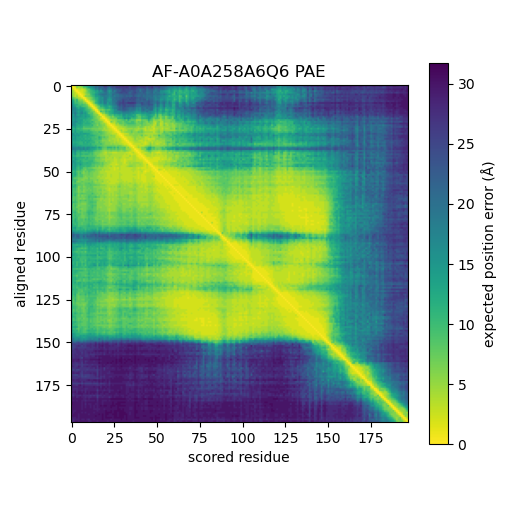00 50.16 194 ARG A O 1
ATOM 1432 N N . ALA A 1 195 ? 11.543 45.480 24.710 1.00 44.75 195 ALA A N 1
ATOM 1433 C CA . ALA A 1 195 ? 11.390 46.760 25.410 1.00 44.75 195 ALA A CA 1
ATOM 1434 C C . ALA A 1 195 ? 10.592 46.557 26.713 1.00 44.75 195 ALA A C 1
ATOM 1436 O O . ALA A 1 195 ? 9.448 46.120 26.672 1.00 44.75 195 ALA A O 1
ATOM 1437 N N . ASP A 1 196 ? 11.253 46.882 27.824 1.00 49.34 196 ASP A N 1
ATOM 1438 C CA . ASP A 1 196 ? 10.753 47.777 28.873 1.00 49.34 196 ASP A CA 1
ATOM 1439 C C . ASP A 1 196 ? 9.488 47.358 29.648 1.00 49.34 196 ASP A C 1
ATOM 1441 O O . ASP A 1 196 ? 8.367 47.607 29.213 1.00 49.34 196 ASP A O 1
ATOM 1445 N N . PHE A 1 197 ? 9.680 46.747 30.823 1.00 46.34 197 PHE A N 1
ATOM 1446 C CA . PHE A 1 197 ? 9.473 47.339 32.161 1.00 46.34 197 PHE A CA 1
ATOM 1447 C C . PHE A 1 197 ? 9.977 46.378 33.249 1.00 46.34 197 PHE A C 1
ATOM 1449 O O . PHE A 1 197 ? 9.874 45.146 33.046 1.00 46.34 197 PHE A O 1
#

Sequence (197 aa):
MHLSEIIGVGCRGRRTRLLPYSDTFIDIRQHFAPPFAGPHILGTDPLGRDILARLLMAGRISLSAGFCAMVLAMGIGIAVGVAAGFHEGVIGAPLRRFVDAMLCCPTIFLLLAISALIQPSVASIVMLIAMTSWMEVARVVEAQIRSLRTREFAQAAVAMGSSTMRIMVRELLPNSTGGFAATQGGGSGGAARRADF

Radius of gyration: 25.41 Å; Cα contacts (8 Å, |Δi|>4): 174; chains: 1; bounding box: 56×66×65 Å

pLDDT: mean 73.29, std 17.2, range [42.31, 92.56]